Protein AF-A0A7Y4VCE4-F1 (afdb_monomer_lite)

Radius of gyration: 24.6 Å; chains: 1; bounding box: 54×66×70 Å

Secondary structure (DSSP, 8-state):
-HHHHHHHHHHHHHHHHHHHHHHHHTT-PPPP-----------PPP-------------TT-PPPHHHHHHS-HHHHHHHHHHHSS--TT--TTTSHHHHHHHTTSTTTTPPPPHHHHTTTS-----HHHHHHHHTTTBSSPPPSS--TT-------S-EEEEE--SSS--EEEEE-HHHHHHHHHHHHHSPPPHHHHHHHHHHHHHHHHHHHHHHHTS--TT---HHHHHHHHHHHHHHHHHTT--GGGGSHHHHHHHHHHHHHHHHHHHHHTT--TTSHHHHHHHHT-SS-THHHHSPPPHHHHHHHHHHHHHHHHHHHHTT--HHHHHHHHHHHT--HHHHHS-----

Structure (mmCIF, N/CA/C/O backbone):
data_AF-A0A7Y4VCE4-F1
#
_entry.id   AF-A0A7Y4VCE4-F1
#
loop_
_atom_site.group_PDB
_atom_site.id
_atom_site.type_symbol
_atom_site.label_atom_id
_atom_site.label_alt_id
_atom_site.label_comp_id
_atom_site.label_asym_id
_atom_site.label_entity_id
_atom_site.label_seq_id
_atom_site.pdbx_PDB_ins_code
_atom_site.Cartn_x
_atom_site.Cartn_y
_atom_site.Cartn_z
_atom_site.occupancy
_atom_site.B_iso_or_equiv
_atom_site.auth_seq_id
_atom_site.auth_comp_id
_atom_site.auth_asym_id
_atom_site.auth_atom_id
_atom_site.pdbx_PDB_model_num
ATOM 1 N N . MET A 1 1 ? 30.645 -30.746 -5.754 1.00 48.94 1 MET A N 1
ATOM 2 C CA . MET A 1 1 ? 30.189 -30.562 -4.355 1.00 48.94 1 MET A CA 1
ATOM 3 C C . MET A 1 1 ? 30.403 -29.139 -3.827 1.00 48.94 1 MET A C 1
ATOM 5 O O . MET A 1 1 ? 29.422 -28.524 -3.443 1.00 48.94 1 MET A O 1
ATOM 9 N N . ARG A 1 2 ? 31.614 -28.552 -3.887 1.00 37.66 2 ARG A N 1
ATOM 10 C CA . ARG A 1 2 ? 31.864 -27.170 -3.403 1.00 37.66 2 ARG A CA 1
ATOM 11 C C . ARG A 1 2 ? 30.988 -26.076 -4.050 1.00 37.66 2 ARG A C 1
ATOM 13 O O . ARG A 1 2 ? 30.509 -25.217 -3.330 1.00 37.66 2 ARG A O 1
ATOM 20 N N . ARG A 1 3 ? 30.695 -26.150 -5.358 1.00 43.44 3 ARG A N 1
ATOM 21 C CA . ARG A 1 3 ? 29.836 -25.165 -6.062 1.00 43.44 3 ARG A CA 1
ATOM 22 C C . ARG A 1 3 ? 28.355 -25.200 -5.643 1.00 43.44 3 ARG A C 1
ATOM 24 O O . ARG A 1 3 ? 27.710 -24.164 -5.611 1.00 43.44 3 ARG A O 1
ATOM 31 N N . TYR A 1 4 ? 27.836 -26.368 -5.260 1.00 47.06 4 TYR A N 1
ATOM 32 C CA . TYR A 1 4 ? 26.448 -26.512 -4.794 1.00 47.06 4 TYR A CA 1
ATOM 33 C C . TYR A 1 4 ? 26.244 -25.935 -3.388 1.00 47.06 4 TYR A C 1
ATOM 35 O O . TYR A 1 4 ? 25.191 -25.379 -3.094 1.00 47.06 4 TYR A O 1
ATOM 43 N N . ILE A 1 5 ? 27.272 -26.009 -2.538 1.00 55.09 5 ILE A N 1
ATOM 44 C CA . ILE A 1 5 ? 27.239 -25.433 -1.188 1.00 55.09 5 ILE A CA 1
ATOM 45 C C . ILE A 1 5 ? 27.199 -23.899 -1.268 1.00 55.09 5 ILE A C 1
ATOM 47 O O . ILE A 1 5 ? 26.441 -23.275 -0.536 1.00 55.09 5 ILE A O 1
ATOM 51 N N . THR A 1 6 ? 27.929 -23.286 -2.206 1.00 56.84 6 THR A N 1
ATOM 52 C CA . THR A 1 6 ? 27.921 -21.825 -2.399 1.00 56.84 6 THR A CA 1
ATOM 53 C C . THR A 1 6 ? 26.556 -21.301 -2.858 1.00 56.84 6 THR A C 1
ATOM 55 O O . THR A 1 6 ? 26.092 -20.288 -2.342 1.00 56.84 6 THR A O 1
ATOM 58 N N . ILE A 1 7 ? 25.876 -22.015 -3.762 1.00 63.62 7 ILE A N 1
ATOM 59 C CA . ILE A 1 7 ? 24.541 -21.636 -4.259 1.00 63.62 7 ILE A CA 1
ATOM 60 C C . ILE A 1 7 ? 23.489 -21.743 -3.145 1.00 63.62 7 ILE A C 1
ATOM 62 O O . ILE A 1 7 ? 22.685 -20.831 -2.970 1.00 63.62 7 ILE A O 1
ATOM 66 N N . ILE A 1 8 ? 23.520 -22.811 -2.340 1.00 67.81 8 ILE A N 1
ATOM 67 C CA . ILE A 1 8 ? 22.586 -22.976 -1.215 1.00 67.81 8 ILE A CA 1
ATOM 68 C C . ILE A 1 8 ? 22.809 -21.887 -0.158 1.00 67.81 8 ILE A C 1
ATOM 70 O O . ILE A 1 8 ? 21.841 -21.309 0.330 1.00 67.81 8 ILE A O 1
ATOM 74 N N . VAL A 1 9 ? 24.064 -21.549 0.152 1.00 65.69 9 VAL A N 1
ATOM 75 C CA . VAL A 1 9 ? 24.383 -20.468 1.097 1.00 65.69 9 VAL A CA 1
ATOM 76 C C . VAL A 1 9 ? 23.893 -19.115 0.575 1.00 65.69 9 VAL A C 1
ATOM 78 O O . VAL A 1 9 ? 23.279 -18.374 1.336 1.00 65.69 9 VAL A O 1
ATOM 81 N N . LEU A 1 10 ? 24.064 -18.811 -0.716 1.00 58.91 10 LEU A N 1
ATOM 82 C CA . LEU A 1 10 ? 23.555 -17.568 -1.306 1.00 58.91 10 LEU A CA 1
ATOM 83 C C . LEU A 1 10 ? 22.024 -17.498 -1.265 1.00 58.91 10 LEU A C 1
ATOM 85 O O . LEU A 1 10 ? 21.476 -16.495 -0.814 1.00 58.91 10 LEU A O 1
ATOM 89 N N . VAL A 1 11 ? 21.321 -18.565 -1.652 1.00 62.19 11 VAL A N 1
ATOM 90 C CA . VAL A 1 11 ? 19.848 -18.601 -1.631 1.00 62.19 11 VAL A CA 1
ATOM 91 C C . VAL A 1 11 ? 19.310 -18.452 -0.206 1.00 62.19 11 VAL A C 1
ATOM 93 O O . VAL A 1 11 ? 18.378 -17.676 0.017 1.00 62.19 11 VAL A O 1
ATOM 96 N N . VAL A 1 12 ? 19.925 -19.120 0.776 1.00 63.81 12 VAL A N 1
ATOM 97 C CA . VAL A 1 12 ? 19.546 -18.988 2.190 1.00 63.81 12 VAL A CA 1
ATOM 98 C C . VAL A 1 12 ? 19.834 -17.571 2.695 1.00 63.81 12 VAL A C 1
ATOM 100 O O . VAL A 1 12 ? 18.947 -16.955 3.285 1.00 63.81 12 VAL A O 1
ATOM 103 N N . CYS A 1 13 ? 20.996 -16.990 2.383 1.00 57.50 13 CYS A N 1
ATOM 104 C CA . CYS A 1 13 ? 21.311 -15.605 2.737 1.00 57.50 13 CYS A CA 1
ATOM 105 C C . CYS A 1 13 ? 20.320 -14.609 2.119 1.00 57.50 13 CYS A C 1
ATOM 107 O O . CYS A 1 13 ? 19.853 -13.726 2.830 1.00 57.50 13 CYS A O 1
ATOM 109 N N . PHE A 1 14 ? 19.904 -14.776 0.861 1.00 55.19 14 PHE A N 1
ATOM 110 C CA . PHE A 1 14 ? 18.897 -13.904 0.244 1.00 55.19 14 PHE A CA 1
ATOM 111 C C . PHE A 1 14 ? 17.497 -14.083 0.844 1.00 55.19 14 PHE A C 1
ATOM 113 O O . PHE A 1 14 ? 16.762 -13.105 0.967 1.00 55.19 14 PHE A O 1
ATOM 120 N N . THR A 1 15 ? 17.113 -15.294 1.262 1.00 55.53 15 THR A N 1
ATOM 121 C CA . THR A 1 15 ? 15.837 -15.500 1.974 1.00 55.53 15 THR A CA 1
ATOM 122 C C . THR A 1 15 ? 15.847 -14.894 3.375 1.00 55.53 15 THR A C 1
ATOM 124 O O . THR A 1 15 ? 14.870 -14.261 3.767 1.00 55.53 15 THR A O 1
ATOM 127 N N . VAL A 1 16 ? 16.960 -15.009 4.105 1.00 52.91 16 VAL A N 1
ATOM 128 C CA . VAL A 1 16 ? 17.114 -14.426 5.443 1.00 52.91 16 VAL A CA 1
ATOM 129 C C . VAL A 1 16 ? 17.218 -12.903 5.361 1.00 52.91 16 VAL A C 1
ATOM 131 O O . VAL A 1 16 ? 16.557 -12.218 6.133 1.00 52.91 16 VAL A O 1
ATOM 134 N N . ILE A 1 17 ? 17.953 -12.351 4.392 1.00 57.94 17 ILE A N 1
ATOM 135 C CA . ILE A 1 17 ? 18.033 -10.901 4.162 1.00 57.94 17 ILE A CA 1
ATOM 136 C C . ILE A 1 17 ? 16.677 -10.360 3.702 1.00 57.94 17 ILE A C 1
ATOM 138 O O . ILE A 1 17 ? 16.229 -9.360 4.245 1.00 57.94 17 ILE A O 1
ATOM 142 N N . GLY A 1 18 ? 15.966 -11.037 2.795 1.00 41.19 18 GLY A N 1
ATOM 143 C CA . GLY A 1 18 ? 14.611 -10.643 2.395 1.00 41.19 18 GLY A CA 1
ATOM 144 C C . GLY A 1 18 ? 13.626 -10.642 3.569 1.00 41.19 18 GLY A C 1
ATOM 145 O O . GLY A 1 18 ? 12.857 -9.699 3.731 1.00 41.19 18 GLY A O 1
ATOM 146 N N . PHE A 1 19 ? 13.704 -11.645 4.448 1.00 42.31 19 PHE A N 1
ATOM 147 C CA . PHE A 1 19 ? 12.875 -11.728 5.653 1.00 42.31 19 PHE A CA 1
ATOM 148 C C . PHE A 1 19 ? 13.251 -10.672 6.712 1.00 42.31 19 PHE A C 1
ATOM 150 O O . PHE A 1 19 ? 12.374 -10.107 7.367 1.00 42.31 19 PHE A O 1
ATOM 157 N N . LEU A 1 20 ? 14.541 -10.354 6.860 1.00 37.88 20 LEU A N 1
ATOM 158 C CA . LEU A 1 20 ? 15.034 -9.310 7.766 1.00 37.88 20 LEU A CA 1
ATOM 159 C C . LEU A 1 20 ? 14.782 -7.892 7.234 1.00 37.88 20 LEU A C 1
ATOM 161 O O . LEU A 1 20 ? 14.517 -6.999 8.031 1.00 37.88 20 LEU A O 1
ATOM 165 N N . VAL A 1 21 ? 14.804 -7.677 5.918 1.00 45.84 21 VAL A N 1
ATOM 166 C CA . VAL A 1 21 ? 14.436 -6.403 5.277 1.00 45.84 21 VAL A CA 1
ATOM 167 C C . VAL A 1 21 ? 12.925 -6.190 5.357 1.00 45.84 21 VAL A C 1
ATOM 169 O O . VAL A 1 21 ? 12.499 -5.093 5.701 1.00 45.84 21 VAL A O 1
ATOM 172 N N . PHE A 1 22 ? 12.115 -7.239 5.175 1.00 41.78 22 PHE A N 1
ATOM 173 C CA . PHE A 1 22 ? 10.663 -7.175 5.370 1.00 41.78 22 PHE A CA 1
ATOM 174 C C . PHE A 1 22 ? 10.291 -6.841 6.827 1.00 41.78 22 PHE A C 1
ATOM 176 O O . PHE A 1 22 ? 9.469 -5.963 7.066 1.00 41.78 22 PHE A O 1
ATOM 183 N N . ARG A 1 23 ? 10.976 -7.439 7.816 1.00 40.31 23 ARG A N 1
ATOM 184 C CA . ARG A 1 23 ? 10.827 -7.061 9.239 1.00 40.31 23 ARG A CA 1
ATOM 185 C C . ARG A 1 23 ? 11.494 -5.736 9.624 1.00 40.31 23 ARG A C 1
ATOM 187 O O . ARG A 1 23 ? 11.131 -5.139 10.634 1.00 40.31 23 ARG A O 1
ATOM 194 N N . GLY A 1 24 ? 12.488 -5.287 8.863 1.00 29.47 24 GLY A N 1
ATOM 195 C CA . GLY A 1 24 ? 13.212 -4.035 9.084 1.00 29.47 24 GLY A CA 1
ATOM 196 C C . GLY A 1 24 ? 12.491 -2.811 8.516 1.00 29.47 24 GLY A C 1
ATOM 197 O O . GLY A 1 24 ? 12.603 -1.728 9.086 1.00 29.47 24 GLY A O 1
ATOM 198 N N . LEU A 1 25 ? 11.712 -2.981 7.445 1.00 39.16 25 LEU A N 1
ATOM 199 C CA . LEU A 1 25 ? 10.863 -1.937 6.863 1.00 39.16 25 LEU A CA 1
ATOM 200 C C . LEU A 1 25 ? 9.650 -1.607 7.745 1.00 39.16 25 LEU A C 1
ATOM 202 O O . LEU A 1 25 ? 9.227 -0.459 7.764 1.00 39.16 25 LEU A O 1
ATOM 206 N N . GLU A 1 26 ? 9.181 -2.539 8.582 1.00 39.75 26 GLU A N 1
ATOM 207 C CA . GLU A 1 26 ? 8.241 -2.229 9.676 1.00 39.75 26 GLU A CA 1
ATOM 208 C C . GLU A 1 26 ? 8.882 -1.419 10.825 1.00 39.75 26 GLU A C 1
ATOM 210 O O . GLU A 1 26 ? 8.173 -0.917 11.694 1.00 39.75 26 GLU A O 1
ATOM 215 N N . ARG A 1 27 ? 10.217 -1.273 10.857 1.00 33.47 27 ARG A N 1
ATOM 216 C CA . ARG A 1 27 ? 10.964 -0.607 11.944 1.00 33.47 27 ARG A CA 1
ATOM 217 C C . ARG A 1 27 ? 11.634 0.712 11.562 1.00 33.47 27 ARG A C 1
ATOM 219 O O . ARG A 1 27 ? 12.311 1.296 12.405 1.00 33.47 27 ARG A O 1
ATOM 226 N N . ARG A 1 28 ? 11.465 1.212 10.338 1.00 26.88 28 ARG A N 1
ATOM 227 C CA . ARG A 1 28 ? 12.012 2.519 9.942 1.00 26.88 28 ARG A CA 1
ATOM 228 C C . ARG A 1 28 ? 10.908 3.564 9.871 1.00 26.88 28 ARG A C 1
ATOM 230 O O . ARG A 1 28 ? 10.404 3.877 8.802 1.00 26.88 28 ARG A O 1
ATOM 237 N N . HIS A 1 29 ? 10.584 4.132 11.029 1.00 32.59 29 HIS A N 1
ATOM 238 C CA . HIS A 1 29 ? 10.094 5.508 11.058 1.00 32.59 29 HIS A CA 1
ATOM 239 C C . HIS A 1 29 ? 11.252 6.441 10.670 1.00 32.59 29 HIS A C 1
ATOM 241 O O . HIS A 1 29 ? 12.385 6.197 11.103 1.00 32.59 29 HIS A O 1
ATOM 247 N N . PRO A 1 30 ? 11.019 7.487 9.862 1.00 30.05 30 PRO A N 1
ATOM 248 C CA . PRO A 1 30 ? 12.002 8.547 9.686 1.00 30.05 30 PRO A CA 1
ATOM 249 C C . PRO A 1 30 ? 12.267 9.232 11.036 1.00 30.05 30 PRO A C 1
ATOM 251 O O . PRO A 1 30 ? 11.356 9.427 11.840 1.00 30.05 30 PRO A O 1
ATOM 254 N N . ALA A 1 31 ? 13.532 9.572 11.290 1.00 28.97 31 ALA A N 1
ATOM 255 C CA . ALA A 1 31 ? 13.944 10.339 12.462 1.00 28.97 31 ALA A CA 1
ATOM 256 C C . ALA A 1 31 ? 13.181 11.682 12.550 1.00 28.97 31 ALA A C 1
ATOM 258 O O . ALA A 1 31 ? 12.819 12.243 11.510 1.00 28.97 31 ALA A O 1
ATOM 259 N N . PRO A 1 32 ? 12.948 12.218 13.763 1.00 26.56 32 PRO A N 1
ATOM 260 C CA . PRO A 1 32 ? 12.209 13.459 13.946 1.00 26.56 32 PRO A CA 1
ATOM 261 C C . PRO A 1 32 ? 12.987 14.635 13.348 1.00 26.56 32 PRO A C 1
ATOM 263 O O . PRO A 1 32 ? 14.121 14.919 13.733 1.00 26.56 32 PRO A O 1
ATOM 266 N N . ILE A 1 33 ? 12.360 15.333 12.403 1.00 28.97 33 ILE A N 1
ATOM 267 C CA . ILE A 1 33 ? 12.824 16.633 11.920 1.00 28.97 33 ILE A CA 1
ATOM 268 C C . ILE A 1 33 ? 12.382 17.674 12.955 1.00 28.97 33 ILE A C 1
ATOM 270 O O . ILE A 1 33 ? 11.189 17.906 13.143 1.00 28.97 33 ILE A O 1
ATOM 274 N N . SER A 1 34 ? 13.348 18.285 13.640 1.00 26.47 34 SER A N 1
ATOM 275 C CA . SER A 1 34 ? 13.126 19.471 14.475 1.00 26.47 34 SER A CA 1
ATOM 276 C C . SER A 1 34 ? 12.591 20.644 13.634 1.00 26.47 34 SER A C 1
ATOM 278 O O . SER A 1 34 ? 12.950 20.767 12.460 1.00 26.47 34 SER A O 1
ATOM 280 N N . PRO A 1 35 ? 11.750 21.525 14.207 1.00 26.17 35 PRO A N 1
ATOM 281 C CA . PRO A 1 35 ? 10.960 22.483 13.446 1.00 26.17 35 PRO A CA 1
ATOM 282 C C . PRO A 1 35 ? 11.836 23.623 12.920 1.00 26.17 35 PRO A C 1
ATOM 284 O O . PRO A 1 35 ? 12.427 24.376 13.693 1.00 26.17 35 PRO A O 1
ATOM 287 N N . ILE A 1 36 ? 11.881 23.782 11.598 1.00 26.38 36 ILE A N 1
ATOM 288 C CA . ILE A 1 36 ? 12.324 25.023 10.963 1.00 26.38 36 ILE A CA 1
ATOM 289 C C . ILE A 1 36 ? 11.068 25.756 10.503 1.00 26.38 36 ILE A C 1
ATOM 291 O O . ILE A 1 36 ? 10.325 25.275 9.649 1.00 26.38 36 ILE A O 1
ATOM 295 N N . ASN A 1 37 ? 10.848 26.924 11.105 1.00 27.70 37 ASN A N 1
ATOM 296 C CA . ASN A 1 37 ? 9.909 27.937 10.646 1.00 27.70 37 ASN A CA 1
ATOM 297 C C . ASN A 1 37 ? 10.071 28.167 9.137 1.00 27.70 37 ASN A C 1
ATOM 299 O O . ASN A 1 37 ? 11.117 28.638 8.695 1.00 27.70 37 ASN A O 1
ATOM 303 N N . SER A 1 38 ? 9.025 27.909 8.358 1.00 25.55 38 SER A N 1
ATOM 304 C CA . SER A 1 38 ? 8.859 28.556 7.060 1.00 25.55 38 SER A CA 1
ATOM 305 C C . SER A 1 38 ? 7.378 28.742 6.763 1.00 25.55 38 SER A C 1
ATOM 307 O O . SER A 1 38 ? 6.554 27.841 6.908 1.00 25.55 38 SER A O 1
ATOM 309 N N . SER A 1 39 ? 7.062 29.990 6.457 1.00 26.34 39 SER A N 1
ATOM 310 C CA . SER A 1 39 ? 5.750 30.505 6.128 1.00 26.34 39 SER A CA 1
ATOM 311 C C . SER A 1 39 ? 5.219 29.911 4.824 1.00 26.34 39 SER A C 1
ATOM 313 O O . SER A 1 39 ? 5.977 29.668 3.893 1.00 26.34 39 SER A O 1
ATOM 315 N N . GLY A 1 40 ? 3.897 29.739 4.809 1.00 26.78 40 GLY A N 1
ATOM 316 C CA . GLY A 1 40 ? 2.976 29.506 3.694 1.00 26.78 40 GLY A CA 1
ATOM 317 C C . GLY A 1 40 ? 3.521 29.270 2.283 1.00 26.78 40 GLY A C 1
ATOM 318 O O . GLY A 1 40 ? 4.148 30.140 1.689 1.00 26.78 40 GLY A O 1
ATOM 319 N N . SER A 1 41 ? 3.078 28.166 1.678 1.00 26.56 41 SER A N 1
ATOM 320 C CA . SER A 1 41 ? 2.604 28.131 0.288 1.00 26.56 41 SER A CA 1
ATOM 321 C C . SER A 1 41 ? 1.707 26.908 0.091 1.00 26.56 41 SER A C 1
ATOM 323 O O . SER A 1 41 ? 2.160 25.769 0.114 1.00 26.56 41 SER A O 1
ATOM 325 N N . ASN A 1 42 ? 0.409 27.172 -0.057 1.00 26.61 42 ASN A N 1
ATOM 326 C CA . ASN A 1 42 ? -0.591 26.220 -0.529 1.00 26.61 42 ASN A CA 1
ATOM 327 C C . ASN A 1 42 ? -0.420 26.028 -2.043 1.00 26.61 42 ASN A C 1
ATOM 329 O O . ASN A 1 42 ? -0.359 27.023 -2.764 1.00 26.61 42 ASN A O 1
ATOM 333 N N . ILE A 1 43 ? -0.449 24.786 -2.532 1.00 29.50 43 ILE A N 1
ATOM 334 C CA . ILE A 1 43 ? -0.806 24.500 -3.929 1.00 29.50 43 ILE A CA 1
ATOM 335 C C . ILE A 1 43 ? -2.211 23.899 -3.933 1.00 29.50 43 ILE A C 1
ATOM 337 O O . ILE A 1 43 ? -2.445 22.790 -3.458 1.00 29.50 43 ILE A O 1
ATOM 341 N N . VAL A 1 44 ? -3.141 24.688 -4.464 1.00 28.53 44 VAL A N 1
ATOM 342 C CA . VAL A 1 44 ? -4.497 24.310 -4.862 1.00 28.53 44 VAL A CA 1
ATOM 343 C C . VAL A 1 44 ? -4.452 23.978 -6.355 1.00 28.53 44 VAL A C 1
ATOM 345 O O . VAL A 1 44 ? -3.994 24.799 -7.146 1.00 28.53 44 VAL A O 1
ATOM 348 N N . LEU A 1 45 ? -4.982 22.818 -6.750 1.00 30.91 45 LEU A N 1
ATOM 349 C CA . LEU A 1 45 ? -5.520 22.597 -8.095 1.00 30.91 45 LEU A CA 1
ATOM 350 C C . LEU A 1 45 ? -7.022 22.902 -8.024 1.00 30.91 45 LEU A C 1
ATOM 352 O O . LEU A 1 45 ? -7.739 22.361 -7.184 1.00 30.91 45 LEU A O 1
ATOM 356 N N . GLY A 1 46 ? -7.452 23.871 -8.831 1.00 24.75 46 GLY A N 1
ATOM 357 C CA . GLY A 1 46 ? -8.709 24.591 -8.673 1.00 24.75 46 GLY A CA 1
ATOM 358 C C . GLY A 1 46 ? -9.975 23.792 -8.975 1.00 24.75 46 GLY A C 1
ATOM 359 O O . GLY A 1 46 ? -10.158 23.268 -10.069 1.00 24.75 46 GLY A O 1
ATOM 360 N N . VAL A 1 47 ? -10.910 23.861 -8.029 1.00 30.09 47 VAL A N 1
ATOM 361 C CA . VAL A 1 47 ? -12.342 24.016 -8.304 1.00 30.09 47 VAL A CA 1
ATOM 362 C C . VAL A 1 47 ? -12.753 25.303 -7.592 1.00 30.09 47 VAL A C 1
ATOM 364 O O . VAL A 1 47 ? -12.639 25.409 -6.372 1.00 30.09 47 VAL A O 1
ATOM 367 N N . ALA A 1 48 ? -13.142 26.322 -8.356 1.00 26.23 48 ALA A N 1
ATOM 368 C CA . ALA A 1 48 ? -13.520 27.623 -7.822 1.00 26.23 48 ALA A CA 1
ATOM 369 C C . ALA A 1 48 ? -14.903 27.544 -7.155 1.00 26.23 48 ALA A C 1
ATOM 371 O O . ALA A 1 48 ? -15.926 27.549 -7.834 1.00 26.23 48 ALA A O 1
ATOM 372 N N . PHE A 1 49 ? -14.924 27.500 -5.823 1.00 28.30 49 PHE A N 1
ATOM 373 C CA . PHE A 1 49 ? -16.073 27.906 -5.019 1.00 28.30 49 PHE A CA 1
ATOM 374 C C . PHE A 1 49 ? -15.682 29.160 -4.241 1.00 28.30 49 PHE A C 1
ATOM 376 O O . PHE A 1 49 ? -14.786 29.145 -3.399 1.00 28.30 49 PHE A O 1
ATOM 383 N N . THR A 1 50 ? -16.333 30.270 -4.564 1.00 32.22 50 THR A N 1
ATOM 384 C CA . THR A 1 50 ? -16.194 31.544 -3.864 1.00 32.22 50 THR A CA 1
ATOM 385 C C . THR A 1 50 ? -16.784 31.402 -2.459 1.00 32.22 50 THR A C 1
ATOM 387 O O . THR A 1 50 ? -17.993 31.227 -2.324 1.00 32.22 50 THR A O 1
ATOM 390 N N . LEU A 1 51 ? -15.960 31.493 -1.411 1.00 28.86 51 LEU A N 1
ATOM 391 C CA . LEU A 1 51 ? -16.416 31.615 -0.021 1.00 28.86 51 LEU A CA 1
ATOM 392 C C . LEU A 1 51 ? -15.893 32.927 0.570 1.00 28.86 51 LEU A C 1
ATOM 394 O O . LEU A 1 51 ? -14.689 33.141 0.701 1.00 28.86 51 LEU A O 1
ATOM 398 N N . MET A 1 52 ? -16.835 33.813 0.891 1.00 30.33 52 MET A N 1
ATOM 399 C CA . MET A 1 52 ? -16.621 34.964 1.764 1.00 30.33 52 MET A CA 1
ATOM 400 C C . MET A 1 52 ? -16.377 34.510 3.215 1.00 30.33 52 MET A C 1
ATOM 402 O O . MET A 1 52 ? -16.817 33.421 3.590 1.00 30.33 52 MET A O 1
ATOM 406 N N . PRO A 1 53 ? -15.718 35.332 4.051 1.00 37.78 53 PRO A N 1
ATOM 407 C CA . PRO A 1 53 ? -15.472 35.001 5.447 1.00 37.78 53 PRO A CA 1
ATOM 408 C C . PRO A 1 53 ? -16.699 35.320 6.309 1.00 37.78 53 PRO A C 1
ATOM 410 O O . PRO A 1 53 ? -17.216 36.437 6.277 1.00 37.78 53 PRO A O 1
ATOM 413 N N . GLN A 1 54 ? -17.131 34.363 7.128 1.00 31.08 54 GLN A N 1
ATOM 414 C CA . GLN A 1 54 ? -18.010 34.622 8.269 1.00 31.08 54 GLN A CA 1
ATOM 415 C C . GLN A 1 54 ? -17.765 33.596 9.396 1.00 31.08 54 GLN A C 1
ATOM 417 O O . GLN A 1 54 ? -17.032 32.633 9.177 1.00 31.08 54 GLN A O 1
ATOM 422 N N . PRO A 1 55 ? -18.204 33.884 10.634 1.00 35.81 55 PRO A N 1
ATOM 423 C CA . PRO A 1 55 ? -17.357 33.949 11.815 1.00 35.81 55 PRO A CA 1
ATOM 424 C C . PRO A 1 55 ? -17.366 32.645 12.620 1.00 35.81 55 PRO A C 1
ATOM 426 O O . PRO A 1 55 ? -18.117 31.716 12.349 1.00 35.81 55 PRO A O 1
ATOM 429 N N . SER A 1 56 ? -16.508 32.614 13.636 1.00 48.84 56 SER A N 1
ATOM 430 C CA . SER A 1 56 ? -16.450 31.617 14.703 1.00 48.84 56 SER A CA 1
ATOM 431 C C . SER A 1 56 ? -17.830 31.271 15.274 1.00 48.84 56 SER A C 1
ATOM 433 O O . SER A 1 56 ? -18.352 32.022 16.097 1.00 48.84 56 SER A O 1
ATOM 435 N N . ASP A 1 57 ? -18.358 30.109 14.896 1.00 30.67 57 ASP A N 1
ATOM 436 C CA . ASP A 1 57 ? -19.498 29.478 15.556 1.00 30.67 57 ASP A CA 1
ATOM 437 C C . ASP A 1 57 ? -19.042 28.179 16.226 1.00 30.67 57 ASP A C 1
ATOM 439 O O . ASP A 1 57 ? -18.742 27.166 15.589 1.00 30.67 57 ASP A O 1
ATOM 443 N N . HIS A 1 58 ? -18.983 28.224 17.557 1.00 40.72 58 HIS A N 1
ATOM 444 C CA . HIS A 1 58 ? -18.871 27.048 18.406 1.00 40.72 58 HIS A CA 1
ATOM 445 C C . HIS A 1 58 ? -20.111 26.166 18.209 1.00 40.72 58 HIS A C 1
ATOM 447 O O . HIS A 1 58 ? -21.153 26.387 18.824 1.00 40.72 58 HIS A O 1
ATOM 453 N N . SER A 1 59 ? -19.992 25.145 17.360 1.00 32.38 59 SER A N 1
ATOM 454 C CA . SER A 1 59 ? -20.978 24.067 17.290 1.00 32.38 59 SER A CA 1
ATOM 455 C C . SER A 1 59 ? -20.845 23.156 18.522 1.00 32.38 59 SER A C 1
ATOM 457 O O . SER A 1 59 ? -19.740 22.676 18.807 1.00 32.38 59 SER A O 1
ATOM 459 N N . PRO A 1 60 ? -21.939 22.870 19.251 1.00 38.09 60 PRO A N 1
ATOM 460 C CA . PRO A 1 60 ? -21.942 21.887 20.328 1.00 38.09 60 PRO A CA 1
ATOM 461 C C . PRO A 1 60 ? -21.794 20.495 19.700 1.00 38.09 60 PRO A C 1
ATOM 463 O O . PRO A 1 60 ? -22.745 19.934 19.166 1.00 38.09 60 PRO A O 1
ATOM 466 N N . GLY A 1 61 ? -20.567 19.974 19.691 1.00 47.88 61 GLY A N 1
ATOM 467 C CA . GLY A 1 61 ? -20.215 18.709 19.033 1.00 47.88 61 GLY A CA 1
ATOM 468 C C . GLY A 1 61 ? -18.788 18.645 18.481 1.00 47.88 61 GLY A C 1
ATOM 469 O O . GLY A 1 61 ? -18.355 17.583 18.044 1.00 47.88 61 GLY A O 1
ATOM 470 N N . SER A 1 62 ? -18.035 19.749 18.512 1.00 63.50 62 SER A N 1
ATOM 471 C CA . SER A 1 62 ? -16.615 19.749 18.143 1.00 63.50 62 SER A CA 1
ATOM 472 C C . SER A 1 62 ? -15.794 18.951 19.156 1.00 63.50 62 SER A C 1
ATOM 474 O O . SER A 1 62 ? -15.663 19.351 20.312 1.00 63.50 62 SER A O 1
ATOM 476 N N . PHE A 1 63 ? -15.222 17.830 18.721 1.00 78.00 63 PHE A N 1
ATOM 477 C CA . PHE A 1 63 ? -14.261 17.080 19.520 1.00 78.00 63 PHE A CA 1
ATOM 478 C C . PHE A 1 63 ? -13.040 17.964 19.854 1.00 78.00 63 PHE A C 1
ATOM 480 O O . PHE A 1 63 ? -12.586 18.695 18.969 1.00 78.00 63 PHE A O 1
ATOM 487 N N . PRO A 1 64 ? -12.491 17.922 21.086 1.00 85.75 64 PRO A N 1
ATOM 488 C CA . PRO A 1 64 ? -11.354 18.760 21.454 1.00 85.75 64 PRO A CA 1
ATOM 489 C C . PRO A 1 64 ? -10.152 18.530 20.534 1.00 85.75 64 PRO A C 1
ATOM 491 O O . PRO A 1 64 ? -9.790 17.388 20.216 1.00 85.75 64 PRO A O 1
ATOM 494 N N . SER A 1 65 ? -9.513 19.624 20.134 1.00 88.94 65 SER A N 1
ATOM 495 C CA . SER A 1 65 ? -8.296 19.629 19.331 1.00 88.94 65 SER A CA 1
ATOM 496 C C . SER A 1 65 ? -7.145 18.926 20.051 1.00 88.94 65 SER A C 1
ATOM 498 O O . SER A 1 65 ? -7.122 18.793 21.276 1.00 88.94 65 SER A O 1
ATOM 500 N N . LYS A 1 66 ? -6.124 18.513 19.296 1.00 87.94 66 LYS A N 1
ATOM 501 C CA . LYS A 1 66 ? -4.893 17.935 19.856 1.00 87.94 66 LYS A CA 1
ATOM 502 C C . LYS A 1 66 ? -4.266 18.795 20.966 1.00 87.94 66 LYS A C 1
ATOM 504 O O . LYS A 1 66 ? -3.790 18.248 21.958 1.00 87.94 66 LYS A O 1
ATOM 509 N N . VAL A 1 67 ? -4.300 20.123 20.825 1.00 88.12 67 VAL A N 1
ATOM 510 C CA . VAL A 1 67 ? -3.768 21.061 21.829 1.00 88.12 67 VAL A CA 1
ATOM 511 C C . VAL A 1 67 ? -4.618 21.047 23.098 1.00 88.12 67 VAL A C 1
ATOM 513 O O . VAL A 1 67 ? -4.071 20.951 24.193 1.00 88.12 67 VAL A O 1
ATOM 516 N N . GLU A 1 68 ? -5.944 21.073 22.964 1.00 89.75 68 GLU A N 1
ATOM 517 C CA . GLU A 1 68 ? -6.857 21.016 24.111 1.00 89.75 68 GLU A CA 1
ATOM 518 C C . GLU A 1 68 ? -6.722 19.683 24.856 1.00 89.75 68 GLU A C 1
ATOM 520 O O . GLU A 1 68 ? -6.565 19.673 26.076 1.00 89.75 68 GLU A O 1
ATOM 525 N N . ARG A 1 69 ? -6.660 18.553 24.137 1.00 91.62 69 ARG A N 1
ATOM 526 C CA . ARG A 1 69 ? -6.458 17.223 24.744 1.00 91.62 69 ARG A CA 1
ATOM 527 C C . ARG A 1 69 ? -5.138 17.108 25.499 1.00 91.62 69 ARG A C 1
ATOM 529 O O . ARG A 1 69 ? -5.074 16.405 26.505 1.00 91.62 69 ARG A O 1
ATOM 536 N N . ALA A 1 70 ? -4.093 17.801 25.049 1.00 88.25 70 ALA A N 1
ATOM 537 C CA . ALA A 1 70 ? -2.810 17.823 25.746 1.00 88.25 70 ALA A CA 1
ATOM 538 C C . ALA A 1 70 ? -2.898 18.507 27.123 1.00 88.25 70 ALA A C 1
ATOM 540 O O . ALA A 1 70 ? -2.134 18.149 28.019 1.00 88.25 70 ALA A O 1
ATOM 541 N N . GLN A 1 71 ? -3.840 19.440 27.303 1.00 92.44 71 GLN A N 1
ATOM 542 C CA . GLN A 1 71 ? -4.049 20.191 28.546 1.00 92.44 71 GLN A CA 1
ATOM 543 C C . GLN A 1 71 ? -5.055 19.534 29.508 1.00 92.44 71 GLN A C 1
ATOM 545 O O . GLN A 1 71 ? -5.098 19.897 30.681 1.00 92.44 71 GLN A O 1
ATOM 550 N N . MET A 1 72 ? -5.854 18.567 29.047 1.00 94.06 72 MET A N 1
ATOM 551 C CA . MET A 1 72 ? -6.814 17.842 29.893 1.00 94.06 72 MET A CA 1
ATOM 552 C C . MET A 1 72 ? -6.099 17.020 30.974 1.00 94.06 72 MET A C 1
ATOM 554 O O . MET A 1 72 ? -4.964 16.592 30.765 1.00 94.06 72 MET A O 1
ATOM 558 N N . SER A 1 73 ? -6.760 16.743 32.107 1.00 96.19 73 SER A N 1
ATOM 559 C CA . SER A 1 73 ? -6.284 15.737 33.075 1.00 96.19 73 SER A CA 1
ATOM 560 C C . SER A 1 73 ? -6.452 14.316 32.519 1.00 96.19 73 SER A C 1
ATOM 562 O O . SER A 1 73 ? -7.165 14.120 31.531 1.00 96.19 73 SER A O 1
ATOM 564 N N . ASP A 1 74 ? -5.776 13.323 33.107 1.00 95.56 74 ASP A N 1
ATOM 565 C CA . ASP A 1 74 ? -5.892 11.926 32.656 1.00 95.56 74 ASP A CA 1
ATOM 566 C C . ASP A 1 74 ? -7.327 11.412 32.822 1.00 95.56 74 ASP A C 1
ATOM 568 O O . ASP A 1 74 ? -7.844 10.742 31.933 1.00 95.56 74 ASP A O 1
ATOM 572 N N . GLU A 1 75 ? -8.002 11.797 33.904 1.00 96.62 75 GLU A N 1
ATOM 573 C CA . GLU A 1 75 ? -9.390 11.429 34.190 1.00 96.62 75 GLU A CA 1
ATOM 574 C C . GLU A 1 75 ? -10.352 12.049 33.174 1.00 96.62 75 GLU A C 1
ATOM 576 O O . GLU A 1 75 ? -11.227 11.363 32.647 1.00 96.62 75 GLU A O 1
ATOM 581 N N . ALA A 1 76 ? -10.169 13.336 32.856 1.00 95.75 76 ALA A N 1
ATOM 582 C CA . ALA A 1 76 ? -10.995 14.029 31.874 1.00 95.75 76 ALA A CA 1
ATOM 583 C C . ALA A 1 76 ? -10.794 13.449 30.467 1.00 95.75 76 ALA A C 1
ATOM 585 O O . ALA A 1 76 ? -11.759 13.253 29.729 1.00 95.75 76 ALA A O 1
ATOM 586 N N . LEU A 1 77 ? -9.545 13.153 30.097 1.00 95.00 77 LEU A N 1
ATOM 587 C CA . LEU A 1 77 ? -9.222 12.561 28.803 1.00 95.00 77 LEU A CA 1
ATOM 588 C C . LEU A 1 77 ? -9.728 11.114 28.703 1.00 95.00 77 LEU A C 1
ATOM 590 O O . LEU A 1 77 ? -10.246 10.730 27.659 1.00 95.00 77 LEU A O 1
ATOM 594 N N . LEU A 1 78 ? -9.642 10.324 29.775 1.00 96.81 78 LEU A N 1
ATOM 595 C CA . LEU A 1 78 ? -10.202 8.973 29.815 1.00 96.81 78 LEU A CA 1
ATOM 596 C C . LEU A 1 78 ? -11.730 8.991 29.674 1.00 96.81 78 LEU A C 1
ATOM 598 O O . LEU A 1 78 ? -12.268 8.245 28.861 1.00 96.81 78 LEU A O 1
ATOM 602 N N . ALA A 1 79 ? -12.424 9.876 30.398 1.00 96.19 79 ALA A N 1
ATOM 603 C CA . ALA A 1 79 ? -13.874 10.037 30.278 1.00 96.19 79 ALA A CA 1
ATOM 604 C C . ALA A 1 79 ? -14.292 10.471 28.861 1.00 96.19 79 ALA A C 1
ATOM 606 O O . ALA A 1 79 ? -15.258 9.943 28.309 1.00 96.19 79 ALA A O 1
ATOM 607 N N . LEU A 1 80 ? -13.528 11.378 28.239 1.00 94.88 80 LEU A N 1
ATOM 608 C CA . LEU A 1 80 ? -13.729 11.778 26.846 1.00 94.88 80 LEU A CA 1
ATOM 609 C C . LEU A 1 80 ? -13.564 10.592 25.882 1.00 94.88 80 LEU A C 1
ATOM 611 O O . LEU A 1 80 ? -14.352 10.438 24.952 1.00 94.88 80 LEU A O 1
ATOM 615 N N . LEU A 1 81 ? -12.550 9.749 26.093 1.00 96.12 81 LEU A N 1
ATOM 616 C CA . LEU A 1 81 ? -12.310 8.567 25.263 1.00 96.12 81 LEU A CA 1
ATOM 617 C C . LEU A 1 81 ? -13.392 7.499 25.447 1.00 96.12 81 LEU A C 1
ATOM 619 O O . LEU A 1 81 ? -13.784 6.872 24.466 1.00 96.12 81 LEU A O 1
ATOM 623 N N . GLU A 1 82 ? -13.909 7.304 26.662 1.00 97.00 82 GLU A N 1
ATOM 624 C CA . GLU A 1 82 ? -15.077 6.444 26.906 1.00 97.00 82 GLU A CA 1
ATOM 625 C C . GLU A 1 82 ? -16.308 6.940 26.148 1.00 97.00 82 GLU A C 1
ATOM 627 O O . GLU A 1 82 ? -16.986 6.149 25.497 1.00 97.00 82 GLU A O 1
ATOM 632 N N . GLN A 1 83 ? -16.562 8.251 26.173 1.00 95.19 83 GLN A N 1
ATOM 633 C CA . GLN A 1 83 ? -17.671 8.849 25.432 1.00 95.19 83 GLN A CA 1
ATOM 634 C C . GLN A 1 83 ? -17.496 8.707 23.912 1.00 95.19 83 GLN A C 1
ATOM 636 O O . GLN A 1 83 ? -18.478 8.484 23.206 1.00 95.19 83 GLN A O 1
ATOM 641 N N . LEU A 1 84 ? -16.267 8.845 23.405 1.00 93.94 84 LEU A N 1
ATOM 642 C CA . LEU A 1 84 ? -15.983 8.763 21.972 1.00 93.94 84 LEU A CA 1
ATOM 643 C C . LEU A 1 84 ? -16.067 7.325 21.434 1.00 93.94 84 LEU A C 1
ATOM 645 O O . LEU A 1 84 ? -16.457 7.118 20.289 1.00 93.94 84 LEU A O 1
ATOM 649 N N . GLY A 1 85 ? -15.683 6.326 22.231 1.00 95.00 85 GLY A N 1
ATOM 650 C CA . GLY A 1 85 ? -15.712 4.921 21.811 1.00 95.00 85 GLY A CA 1
ATOM 651 C C . GLY A 1 85 ? -14.569 4.496 20.877 1.00 95.00 85 GLY A C 1
ATOM 652 O O . GLY A 1 85 ? -14.532 3.341 20.454 1.00 95.00 85 GLY A O 1
ATOM 653 N N . HIS A 1 86 ? -13.649 5.404 20.537 1.00 94.25 86 HIS A N 1
ATOM 654 C CA . HIS A 1 86 ? -12.476 5.136 19.703 1.00 94.25 86 HIS A CA 1
ATOM 655 C C . HIS A 1 86 ? -11.362 6.167 19.929 1.00 94.25 86 HIS A C 1
ATOM 657 O O . HIS A 1 86 ? -11.568 7.224 20.524 1.00 94.25 86 HIS A O 1
ATOM 663 N N . VAL A 1 87 ? -10.162 5.895 19.408 1.00 94.00 87 VAL A N 1
ATOM 664 C CA . VAL A 1 87 ? -9.078 6.890 19.353 1.00 94.00 87 VAL A CA 1
ATOM 665 C C . VAL A 1 87 ? -9.369 7.949 18.267 1.00 94.00 87 VAL A C 1
ATOM 667 O O . VAL A 1 87 ? -9.654 7.568 17.126 1.00 94.00 87 VAL A O 1
ATOM 670 N N . PRO A 1 88 ? -9.241 9.260 18.556 1.00 92.44 88 PRO A N 1
ATOM 671 C CA . PRO A 1 88 ? -9.510 10.357 17.613 1.00 92.44 88 PRO A CA 1
ATOM 672 C C . PRO A 1 88 ? -8.641 10.321 16.355 1.00 92.44 88 PRO A C 1
ATOM 674 O O . PRO A 1 88 ? -7.456 10.000 16.447 1.00 92.44 88 PRO A O 1
ATOM 677 N N . GLU A 1 89 ? -9.186 10.700 15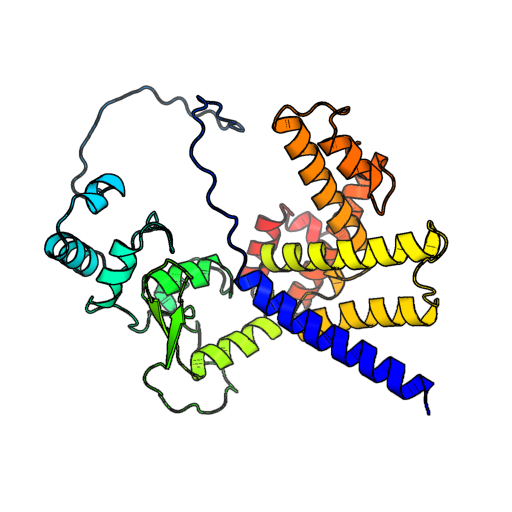.195 1.00 89.62 89 GLU A N 1
ATOM 678 C CA . GLU A 1 89 ? -8.498 10.572 13.898 1.00 89.62 89 GLU A CA 1
ATOM 679 C C . GLU A 1 89 ? -7.147 11.297 13.820 1.00 89.62 89 GLU A C 1
ATOM 681 O O . GLU A 1 89 ? -6.173 10.759 13.291 1.00 89.62 89 GLU A O 1
ATOM 686 N N . ASP A 1 90 ? -7.058 12.472 14.429 1.00 89.25 90 ASP A N 1
ATOM 687 C CA . ASP A 1 90 ? -5.861 13.310 14.482 1.00 89.25 90 ASP A CA 1
ATOM 688 C C . ASP A 1 90 ? -4.818 12.852 15.524 1.00 89.25 90 ASP A C 1
ATOM 690 O O . ASP A 1 90 ? -3.710 13.389 15.558 1.00 89.25 90 ASP A O 1
ATOM 694 N N . ALA A 1 91 ? -5.140 11.864 16.372 1.00 88.62 91 ALA A N 1
ATOM 695 C CA . ALA A 1 91 ? -4.198 11.292 17.333 1.00 88.62 91 ALA A CA 1
ATOM 696 C C . ALA A 1 91 ? -3.286 10.265 16.645 1.00 88.62 91 ALA A C 1
ATOM 698 O O . ALA A 1 91 ? -3.661 9.108 16.424 1.00 88.62 91 ALA A O 1
ATOM 699 N N . LEU A 1 92 ? -2.061 10.677 16.323 1.00 84.06 92 LEU A N 1
ATOM 700 C CA . LEU A 1 92 ? -1.107 9.832 15.612 1.00 84.06 92 LEU A CA 1
ATOM 701 C C . LEU A 1 92 ? -0.388 8.892 16.583 1.00 84.06 92 LEU A C 1
ATOM 703 O O . LEU A 1 92 ? 0.060 9.282 17.668 1.00 84.06 92 LEU A O 1
ATOM 707 N N . LEU A 1 93 ? -0.266 7.629 16.173 1.00 78.38 93 LEU A N 1
ATOM 708 C CA . LEU A 1 93 ? 0.463 6.613 16.924 1.00 78.38 93 LEU A CA 1
ATOM 709 C C . LEU A 1 93 ? 1.934 7.034 17.060 1.00 78.38 93 LEU A C 1
ATOM 711 O O . LEU A 1 93 ? 2.596 7.333 16.071 1.00 78.38 93 LEU A O 1
ATOM 715 N N . GLY A 1 94 ? 2.443 7.053 18.290 1.00 73.88 94 GLY A N 1
ATOM 716 C CA . GLY A 1 94 ? 3.814 7.467 18.604 1.00 73.88 94 GLY A CA 1
ATOM 717 C C . GLY A 1 94 ? 3.950 8.930 19.033 1.00 73.88 94 GLY A C 1
ATOM 718 O O . GLY A 1 94 ? 4.735 9.195 19.935 1.00 73.88 94 GLY A O 1
ATOM 719 N N . THR A 1 95 ? 3.154 9.862 18.492 1.00 79.62 95 THR A N 1
ATOM 720 C CA . THR A 1 95 ? 3.204 11.272 18.935 1.00 79.62 95 THR A CA 1
ATOM 721 C C . THR A 1 95 ? 2.198 11.577 20.036 1.00 79.62 95 THR A C 1
ATOM 723 O O . THR A 1 95 ? 2.526 12.258 21.000 1.00 79.62 95 THR A O 1
ATOM 726 N N . ASP A 1 96 ? 0.981 11.038 19.938 1.00 86.06 96 ASP A N 1
ATOM 727 C CA . ASP A 1 96 ? -0.096 11.269 20.910 1.00 86.06 96 ASP A CA 1
ATOM 728 C C . ASP A 1 96 ? -0.158 10.137 21.935 1.00 86.06 96 ASP A C 1
ATOM 730 O O . ASP A 1 96 ? -1.216 9.591 22.249 1.00 86.06 96 ASP A O 1
ATOM 734 N N . TRP A 1 97 ? 1.011 9.739 22.439 1.00 87.12 97 TRP A N 1
ATOM 735 C CA . TRP A 1 97 ? 1.170 8.519 23.227 1.00 87.12 97 TRP A CA 1
ATOM 736 C C . TRP A 1 97 ? 0.244 8.447 24.442 1.00 87.12 97 TRP A C 1
ATOM 738 O O . TRP A 1 97 ? -0.207 7.362 24.803 1.00 87.12 97 TRP A O 1
ATOM 748 N N . ARG A 1 98 ? -0.059 9.594 25.059 1.00 90.88 98 ARG A N 1
ATOM 749 C CA . ARG A 1 98 ? -0.939 9.703 26.224 1.00 90.88 98 ARG A CA 1
ATOM 750 C C . ARG A 1 98 ? -2.377 9.306 25.889 1.00 90.88 98 ARG A C 1
ATOM 752 O O . ARG A 1 98 ? -2.975 8.540 26.637 1.00 90.88 98 ARG A O 1
ATOM 759 N N . VAL A 1 99 ? -2.885 9.746 24.735 1.00 93.19 99 VAL A N 1
ATOM 760 C CA . VAL A 1 99 ? -4.212 9.363 24.223 1.00 93.19 99 VAL A CA 1
ATOM 761 C C . VAL A 1 99 ? -4.267 7.852 24.019 1.00 93.19 99 VAL A C 1
ATOM 763 O O . VAL A 1 99 ? -5.164 7.187 24.526 1.00 93.19 99 VAL A O 1
ATOM 766 N N . TRP A 1 100 ? -3.258 7.294 23.347 1.00 92.50 100 TRP A N 1
ATOM 767 C CA . TRP A 1 100 ? -3.168 5.856 23.092 1.00 92.50 100 TRP A CA 1
ATOM 768 C C . TRP A 1 100 ? -2.988 5.028 24.374 1.00 92.50 100 TRP A C 1
ATOM 770 O O . TRP A 1 100 ? -3.521 3.927 24.478 1.00 92.50 100 TRP A O 1
ATOM 780 N N . LYS A 1 101 ? -2.269 5.547 25.374 1.00 92.31 101 LYS A N 1
ATOM 781 C CA . LYS A 1 101 ? -2.108 4.900 26.682 1.00 92.31 101 LYS A CA 1
ATOM 782 C C . LYS A 1 101 ? -3.433 4.839 27.444 1.00 92.31 101 LYS A C 1
ATOM 784 O O . LYS A 1 101 ? -3.771 3.776 27.951 1.00 92.31 101 LYS A O 1
ATOM 789 N N . LEU A 1 102 ? -4.164 5.951 27.525 1.00 94.94 102 LEU A N 1
ATOM 790 C CA . LEU A 1 102 ? -5.442 6.010 28.241 1.00 94.94 102 LEU A CA 1
ATOM 791 C C . LEU A 1 102 ? -6.544 5.243 27.512 1.00 94.94 102 LEU A C 1
ATOM 793 O O . LEU A 1 102 ? -7.348 4.587 28.162 1.00 94.94 102 LEU A O 1
ATOM 797 N N . ALA A 1 103 ? -6.535 5.233 26.176 1.00 95.75 103 ALA A N 1
ATOM 798 C CA . ALA A 1 103 ? -7.485 4.454 25.387 1.00 95.75 103 ALA A CA 1
ATOM 799 C C . ALA A 1 103 ? -7.490 2.966 25.779 1.00 95.75 103 ALA A C 1
ATOM 801 O O . ALA A 1 103 ? -8.556 2.366 25.840 1.00 95.75 103 ALA A O 1
ATOM 802 N N . GLN A 1 104 ? -6.337 2.392 26.143 1.00 94.44 104 GLN A N 1
ATOM 803 C CA . GLN A 1 104 ? -6.226 1.000 26.609 1.00 94.44 104 GLN A CA 1
ATOM 804 C C . GLN A 1 104 ? -6.976 0.705 27.916 1.00 94.44 104 GLN A C 1
ATOM 806 O O . GLN A 1 104 ? -7.212 -0.458 28.227 1.00 94.44 104 GLN A O 1
ATOM 811 N N . GLN A 1 105 ? -7.323 1.734 28.691 1.00 96.00 105 GLN A N 1
ATOM 812 C CA . GLN A 1 105 ? -8.059 1.605 29.952 1.00 96.00 105 GLN A CA 1
ATOM 813 C C . GLN A 1 105 ? -9.574 1.707 29.754 1.00 96.00 105 GLN A C 1
ATOM 815 O O . GLN A 1 105 ? -10.324 1.502 30.705 1.00 96.00 105 GLN A O 1
ATOM 820 N N . THR A 1 106 ? -10.023 2.035 28.541 1.00 97.44 106 THR A N 1
ATOM 821 C CA . THR A 1 106 ? -11.445 2.195 28.247 1.00 97.44 106 THR A CA 1
ATOM 822 C C . THR A 1 106 ? -12.163 0.853 28.147 1.00 97.44 106 THR A C 1
ATOM 824 O O . THR A 1 106 ? -11.591 -0.177 27.784 1.00 97.44 106 THR A O 1
ATOM 827 N N . SER A 1 107 ? -13.465 0.880 28.397 1.00 96.88 107 SER A N 1
ATOM 828 C CA . SER A 1 107 ? -14.353 -0.271 28.341 1.00 96.88 107 SER A CA 1
ATOM 829 C C . SER A 1 107 ? -14.499 -0.851 26.934 1.00 96.88 107 SER A C 1
ATOM 831 O O . SER A 1 107 ? -14.932 -1.996 26.790 1.00 96.88 107 SER A O 1
ATOM 833 N N . TRP A 1 108 ? -14.192 -0.083 25.887 1.00 96.00 108 TRP A N 1
ATOM 834 C CA . TRP A 1 108 ? -14.328 -0.491 24.489 1.00 96.00 108 TRP A CA 1
ATOM 835 C C . TRP A 1 108 ? -13.036 -1.030 23.873 1.00 96.00 108 TRP A C 1
ATOM 837 O O . TRP A 1 108 ? -13.097 -1.685 22.829 1.00 96.00 108 TRP A O 1
ATOM 847 N N . TRP A 1 109 ? -11.880 -0.806 24.504 1.00 95.94 109 TRP A N 1
ATOM 848 C CA . TRP A 1 109 ? -10.594 -1.192 23.936 1.00 95.94 109 TRP A CA 1
ATOM 849 C C . TRP A 1 109 ? -10.514 -2.689 23.637 1.00 95.94 109 TRP A C 1
ATOM 851 O O . TRP A 1 109 ? -10.781 -3.544 24.481 1.00 95.94 109 TRP A O 1
ATOM 861 N N . GLY A 1 110 ? -10.138 -3.018 22.405 1.00 92.81 110 GLY A N 1
ATOM 862 C CA . GLY A 1 110 ? -9.966 -4.388 21.952 1.00 92.81 110 GLY A CA 1
ATOM 863 C C . GLY A 1 110 ? -11.270 -5.169 21.779 1.00 92.81 110 GLY A C 1
ATOM 864 O O . GLY A 1 110 ? -11.196 -6.348 21.425 1.00 92.81 110 GLY A O 1
ATOM 865 N N . LYS A 1 111 ? -12.456 -4.569 21.968 1.00 93.50 111 LYS A N 1
ATOM 866 C CA . LYS A 1 111 ? -13.736 -5.247 21.698 1.00 93.50 111 LYS A CA 1
ATOM 867 C C . LYS A 1 111 ? -13.892 -5.571 20.212 1.00 93.50 111 LYS A C 1
ATOM 869 O O . LYS A 1 111 ? -13.380 -4.870 19.341 1.00 93.50 111 LYS A O 1
ATOM 874 N N . ARG A 1 112 ? -14.597 -6.669 19.913 1.00 90.69 112 ARG A N 1
ATOM 875 C CA . ARG A 1 112 ? -14.905 -7.052 18.526 1.00 90.69 112 ARG A CA 1
ATOM 876 C C . ARG A 1 112 ? -15.732 -5.942 17.871 1.00 90.69 112 ARG A C 1
ATOM 878 O O . ARG A 1 112 ? -16.704 -5.475 18.456 1.00 90.69 112 ARG A O 1
ATOM 885 N N . LEU A 1 113 ? -15.329 -5.555 16.667 1.00 93.00 113 LEU A N 1
ATOM 886 C CA . LEU A 1 113 ? -16.041 -4.582 15.845 1.00 93.00 113 LEU A CA 1
ATOM 887 C C . LEU A 1 113 ? -17.109 -5.292 15.021 1.00 93.00 113 LEU A C 1
ATOM 889 O O . LEU A 1 113 ? -16.878 -6.416 14.573 1.00 93.00 113 LEU A O 1
ATOM 893 N N . ASP A 1 114 ? -18.246 -4.632 14.804 1.00 93.19 114 ASP A N 1
ATOM 894 C CA . ASP A 1 114 ? -19.248 -5.116 13.856 1.00 93.19 114 ASP A CA 1
ATOM 895 C C . ASP A 1 114 ? -18.661 -5.043 12.435 1.00 93.19 114 ASP A C 1
ATOM 897 O O . ASP A 1 114 ? -18.343 -3.945 11.963 1.00 93.19 114 ASP A O 1
ATOM 901 N N . PRO A 1 115 ? -18.494 -6.182 11.735 1.00 94.50 115 PRO A N 1
ATOM 902 C CA . PRO A 1 115 ? -17.980 -6.170 10.375 1.00 94.50 115 PRO A CA 1
ATOM 903 C C . PRO A 1 115 ? -18.846 -5.348 9.415 1.00 94.50 115 PRO A C 1
ATOM 905 O O . PRO A 1 115 ? -18.302 -4.705 8.522 1.00 94.50 115 PRO A O 1
ATOM 908 N N . ARG A 1 116 ? -20.175 -5.346 9.580 1.00 93.81 116 ARG A N 1
ATOM 909 C CA . ARG A 1 116 ? -21.086 -4.663 8.650 1.00 93.81 116 ARG A CA 1
ATOM 910 C C . ARG A 1 116 ? -20.915 -3.155 8.715 1.00 93.81 116 ARG A C 1
ATOM 912 O O . ARG A 1 116 ? -20.777 -2.523 7.674 1.00 93.81 116 ARG A O 1
ATOM 919 N N . GLU A 1 117 ? -20.861 -2.605 9.923 1.00 94.62 117 GLU A N 1
ATOM 920 C CA . GLU A 1 117 ? -20.630 -1.173 10.125 1.00 94.62 117 GLU A CA 1
ATOM 921 C C . GLU A 1 117 ? -19.199 -0.779 9.743 1.00 94.62 117 GLU A C 1
ATOM 923 O O . GLU A 1 117 ? -18.993 0.226 9.069 1.00 94.62 117 GLU A O 1
ATOM 928 N N . PHE A 1 118 ? -18.199 -1.596 10.090 1.00 95.25 118 PHE A N 1
ATOM 929 C CA . PHE A 1 118 ? -16.799 -1.281 9.790 1.00 95.25 118 PHE A CA 1
ATOM 930 C C . PHE A 1 118 ? -16.494 -1.222 8.285 1.00 95.25 118 PHE A C 1
ATOM 932 O O . PHE A 1 118 ? -15.674 -0.405 7.848 1.00 95.25 118 PHE A O 1
ATOM 939 N N . TRP A 1 119 ? -17.111 -2.110 7.501 1.00 94.44 119 TRP A N 1
ATOM 940 C CA . TRP A 1 119 ? -16.919 -2.208 6.050 1.00 94.44 119 TRP A CA 1
ATOM 941 C C . TRP A 1 119 ? -17.977 -1.459 5.242 1.00 94.44 119 TRP A C 1
ATOM 943 O O . TRP A 1 119 ? -17.941 -1.496 4.012 1.00 94.44 119 TRP A O 1
ATOM 953 N N . LYS A 1 120 ? -18.908 -0.767 5.903 1.00 93.44 120 LYS A N 1
ATOM 954 C CA . LYS A 1 120 ? -19.943 0.011 5.230 1.00 93.44 120 LYS A CA 1
ATOM 955 C C . LYS A 1 120 ? -19.309 0.998 4.250 1.00 93.44 120 LYS A C 1
ATOM 957 O O . LYS A 1 120 ? -18.417 1.752 4.624 1.00 93.44 120 LYS A O 1
ATOM 962 N N . GLU A 1 121 ? -19.762 0.954 2.995 1.00 90.06 121 GLU A N 1
ATOM 963 C CA . GLU A 1 121 ? -19.285 1.812 1.894 1.00 90.06 121 GLU A CA 1
ATOM 964 C C . GLU A 1 121 ? -17.780 1.683 1.585 1.00 90.06 121 GLU A C 1
ATOM 966 O O . GLU A 1 121 ? -17.198 2.516 0.888 1.00 90.06 121 GLU A O 1
ATOM 971 N N . ARG A 1 122 ? -17.134 0.615 2.068 1.00 90.88 122 ARG A N 1
ATOM 972 C CA . ARG A 1 122 ? -15.706 0.363 1.881 1.00 90.88 122 ARG A CA 1
ATOM 973 C C . ARG A 1 122 ? -15.486 -0.927 1.118 1.00 90.88 122 ARG A C 1
ATOM 975 O O . ARG A 1 122 ? -16.175 -1.925 1.301 1.00 90.88 122 ARG A O 1
ATOM 982 N N . VAL A 1 123 ? -14.445 -0.913 0.302 1.00 92.81 123 VAL A N 1
ATOM 983 C CA . VAL A 1 123 ? -13.915 -2.132 -0.301 1.00 92.81 123 VAL A CA 1
A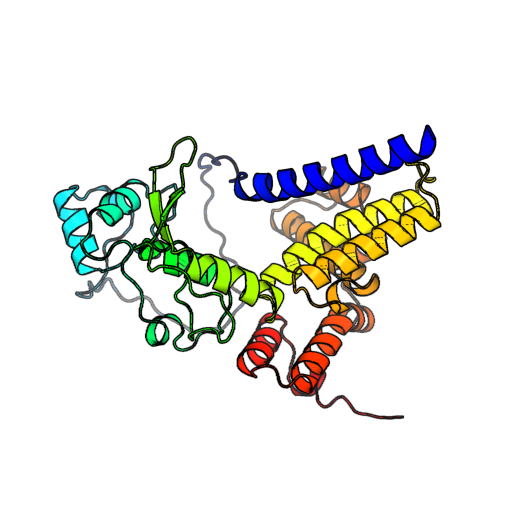TOM 984 C C . VAL A 1 123 ? -13.209 -2.926 0.787 1.00 92.81 123 VAL A C 1
ATOM 986 O O . VAL A 1 123 ? -12.448 -2.371 1.585 1.00 92.81 123 VAL A O 1
ATOM 989 N N . VAL A 1 124 ? -13.446 -4.233 0.817 1.00 94.56 124 VAL A N 1
ATOM 990 C CA . VAL A 1 124 ? -12.800 -5.120 1.780 1.00 94.56 124 VAL A CA 1
ATOM 991 C C . VAL A 1 124 ? -11.346 -5.331 1.367 1.00 94.56 124 VAL A C 1
ATOM 993 O O . VAL A 1 124 ? -11.020 -6.205 0.564 1.00 94.56 124 VAL A O 1
ATOM 996 N N . TRP A 1 125 ? -10.454 -4.545 1.955 1.00 93.31 125 TRP A N 1
ATOM 997 C CA . TRP A 1 125 ? -9.015 -4.663 1.773 1.00 93.31 125 TRP A CA 1
ATOM 998 C C . TRP A 1 125 ? -8.287 -4.724 3.107 1.00 93.31 125 TRP A C 1
ATOM 1000 O O . TRP A 1 125 ? -8.603 -3.998 4.047 1.00 93.31 125 TRP A O 1
ATOM 1010 N N . LEU A 1 126 ? -7.239 -5.546 3.159 1.00 90.81 126 LEU A N 1
ATOM 1011 C CA . LEU A 1 126 ? -6.250 -5.475 4.228 1.00 90.81 126 LEU A CA 1
ATOM 1012 C C . LEU A 1 126 ? -5.202 -4.410 3.884 1.00 90.81 126 LEU A C 1
ATOM 1014 O O . LEU A 1 126 ? -4.057 -4.732 3.570 1.00 90.81 126 LEU A O 1
ATOM 1018 N N . ASP A 1 127 ? -5.610 -3.145 3.900 1.00 89.88 127 ASP A N 1
ATOM 1019 C CA . ASP A 1 127 ? -4.723 -2.004 3.673 1.00 89.88 127 ASP A CA 1
ATOM 1020 C C . ASP A 1 127 ? -4.359 -1.277 4.978 1.00 89.88 127 ASP A C 1
ATOM 1022 O O . ASP A 1 127 ? -4.852 -1.587 6.068 1.00 89.88 127 ASP A O 1
ATOM 1026 N N . GLU A 1 128 ? -3.449 -0.308 4.874 1.00 87.88 128 GLU A N 1
ATOM 1027 C CA . GLU A 1 128 ? -3.019 0.506 6.015 1.00 87.88 128 GLU A CA 1
ATOM 1028 C C . GLU A 1 128 ? -4.167 1.326 6.608 1.00 87.88 128 GLU A C 1
ATOM 1030 O O . GLU A 1 128 ? -4.183 1.551 7.815 1.00 87.88 128 GLU A O 1
ATOM 1035 N N . SER A 1 129 ? -5.149 1.726 5.796 1.00 91.12 129 SER A N 1
ATOM 1036 C CA . SER A 1 129 ? -6.311 2.491 6.248 1.00 91.12 129 SER A CA 1
ATOM 1037 C C . SER A 1 129 ? -7.228 1.639 7.129 1.00 91.12 129 SER A C 1
ATOM 1039 O O . SER A 1 129 ? -7.553 2.024 8.249 1.00 91.12 129 SER A O 1
ATOM 1041 N N . ALA A 1 130 ? -7.585 0.432 6.689 1.00 93.69 130 ALA A N 1
ATOM 1042 C CA . ALA A 1 130 ? -8.364 -0.530 7.455 1.00 93.69 130 ALA A CA 1
ATOM 1043 C C . ALA A 1 130 ? -7.639 -0.989 8.716 1.00 93.69 130 ALA A C 1
ATOM 1045 O O . ALA A 1 130 ? -8.254 -1.039 9.780 1.00 93.69 130 ALA A O 1
ATOM 1046 N N . GLN A 1 131 ? -6.335 -1.256 8.642 1.00 92.00 131 GLN A N 1
ATOM 1047 C CA . GLN A 1 131 ? -5.558 -1.568 9.840 1.00 92.00 131 GLN A CA 1
ATOM 1048 C C . GLN A 1 131 ? -5.501 -0.382 10.805 1.00 92.00 131 GLN A C 1
ATOM 1050 O O . GLN A 1 131 ? -5.699 -0.567 12.001 1.00 92.00 131 GLN A O 1
ATOM 1055 N N . SER A 1 132 ? -5.262 0.831 10.305 1.00 90.94 132 SER A N 1
ATOM 1056 C CA . SER A 1 132 ? -5.228 2.049 11.119 1.00 90.94 132 SER A CA 1
ATOM 1057 C C . SER A 1 132 ? -6.563 2.276 11.825 1.00 90.94 132 SER A C 1
ATOM 1059 O O . SER A 1 132 ? -6.590 2.446 13.041 1.00 90.94 132 SER A O 1
ATOM 1061 N N . GLN A 1 133 ? -7.677 2.164 11.097 1.00 93.31 133 GLN A N 1
ATOM 1062 C CA . GLN A 1 133 ? -9.016 2.295 11.663 1.00 93.31 133 GLN A CA 1
ATOM 1063 C C . GLN A 1 133 ? -9.300 1.214 12.712 1.00 93.31 133 GLN A C 1
ATOM 1065 O O . GLN A 1 133 ? -9.778 1.531 13.792 1.00 93.31 133 GLN A O 1
ATOM 1070 N N . ALA A 1 134 ? -8.930 -0.047 12.470 1.00 94.94 134 ALA A N 1
ATOM 1071 C CA . ALA A 1 134 ? -9.089 -1.112 13.462 1.00 94.94 134 ALA A CA 1
ATOM 1072 C C . ALA A 1 134 ? -8.258 -0.867 14.737 1.00 94.94 134 ALA A C 1
ATOM 1074 O O . ALA A 1 134 ? -8.741 -1.065 15.856 1.00 94.94 134 ALA A O 1
ATOM 1075 N N . ARG A 1 135 ? -7.027 -0.363 14.584 1.00 93.81 135 ARG A N 1
ATOM 1076 C CA . ARG A 1 135 ? -6.133 -0.031 15.704 1.00 93.81 135 ARG A CA 1
ATOM 1077 C C . ARG A 1 135 ? -6.712 1.050 16.609 1.00 93.81 135 ARG A C 1
ATOM 1079 O O . ARG A 1 135 ? -6.468 1.001 17.810 1.00 93.81 135 ARG A O 1
ATOM 1086 N N . ARG A 1 136 ? -7.530 1.971 16.090 1.00 94.31 136 ARG A N 1
ATOM 1087 C CA . ARG A 1 136 ? -8.220 2.988 16.912 1.00 94.31 136 ARG A CA 1
ATOM 1088 C C . ARG A 1 136 ? -9.192 2.400 17.928 1.00 94.31 136 ARG A C 1
ATOM 1090 O O . ARG A 1 136 ? -9.514 3.076 18.895 1.00 94.31 136 ARG A O 1
ATOM 1097 N N . TYR A 1 137 ? -9.606 1.153 17.732 1.00 95.75 137 TYR A N 1
ATOM 1098 C CA . TYR A 1 137 ? -10.433 0.390 18.662 1.00 95.75 137 TYR A CA 1
ATOM 1099 C C . TYR A 1 137 ? -9.625 -0.658 19.438 1.00 95.75 137 TYR A C 1
ATOM 1101 O O . TYR A 1 137 ? -10.192 -1.563 20.042 1.00 95.75 137 TYR A O 1
ATOM 1109 N N . GLY A 1 138 ? -8.293 -0.608 19.383 1.00 93.88 138 GLY A N 1
ATOM 1110 C CA . GLY A 1 138 ? -7.428 -1.592 20.026 1.00 93.88 138 GLY A CA 1
ATOM 1111 C C . GLY A 1 138 ? -7.368 -2.948 19.325 1.00 93.88 138 GLY A C 1
ATOM 1112 O O . GLY A 1 138 ? -6.962 -3.926 19.947 1.00 93.88 138 GLY A O 1
ATOM 1113 N N . ARG A 1 139 ? -7.746 -3.041 18.042 1.00 93.44 139 ARG A N 1
ATOM 1114 C CA . ARG A 1 139 ? -7.685 -4.288 17.262 1.00 93.44 139 ARG A CA 1
ATOM 1115 C C . ARG A 1 139 ? -6.443 -4.344 16.377 1.00 93.44 139 ARG A C 1
ATOM 1117 O O . ARG A 1 139 ? -6.092 -3.368 15.720 1.00 93.44 139 ARG A O 1
ATOM 1124 N N . GLY A 1 140 ? -5.786 -5.505 16.334 1.00 90.50 140 GLY A N 1
ATOM 1125 C CA . GLY A 1 140 ? -4.618 -5.730 15.469 1.00 90.50 140 GLY A CA 1
ATOM 1126 C C . GLY A 1 140 ? -4.978 -5.898 13.989 1.00 90.50 140 GLY A C 1
ATOM 1127 O O . GLY A 1 140 ? -4.182 -5.563 13.115 1.00 90.50 140 GLY A O 1
ATOM 1128 N N . TYR A 1 141 ? -6.196 -6.368 13.718 1.00 92.12 141 TYR A N 1
ATOM 1129 C CA . TYR A 1 141 ? -6.749 -6.542 12.380 1.00 92.12 141 TYR A CA 1
ATOM 1130 C C . TYR A 1 141 ? -8.137 -5.908 12.279 1.00 92.12 141 TYR A C 1
ATOM 1132 O O . TYR A 1 141 ? -8.853 -5.857 13.284 1.00 92.12 141 TYR A O 1
ATOM 1140 N N . PRO A 1 142 ? -8.555 -5.474 11.077 1.00 95.00 142 PRO A N 1
ATOM 1141 C CA . PRO A 1 142 ? -9.952 -5.143 10.845 1.00 95.00 142 PRO A CA 1
ATOM 1142 C C . PRO A 1 142 ? -10.847 -6.387 11.018 1.00 95.00 142 PRO A C 1
ATOM 1144 O O . PRO A 1 142 ? -10.369 -7.519 10.871 1.00 95.00 142 PRO A O 1
ATOM 1147 N N . PRO A 1 143 ? -12.137 -6.210 11.353 1.00 94.00 143 PRO A N 1
ATOM 1148 C CA . PRO A 1 143 ? -13.051 -7.327 11.558 1.00 94.00 143 PRO A CA 1
ATOM 1149 C C . PRO A 1 143 ? -13.198 -8.143 10.272 1.00 94.00 143 PRO A C 1
ATOM 1151 O O . PRO A 1 143 ? -13.240 -7.587 9.175 1.00 94.00 143 PRO A O 1
ATOM 1154 N N . MET A 1 144 ? -13.288 -9.468 10.389 1.00 93.50 144 MET A N 1
ATOM 1155 C CA . MET A 1 144 ? -13.515 -10.328 9.224 1.00 93.50 144 MET A CA 1
ATOM 1156 C C . MET A 1 144 ? -14.899 -10.011 8.628 1.00 93.50 144 MET A C 1
ATOM 1158 O O . MET A 1 144 ? -15.885 -10.112 9.358 1.00 93.50 144 MET A O 1
ATOM 1162 N N . PRO A 1 145 ? -15.005 -9.639 7.340 1.00 90.75 145 PRO A N 1
ATOM 1163 C CA . PRO A 1 145 ? -16.276 -9.262 6.703 1.00 90.75 145 PRO A CA 1
ATOM 1164 C C . PRO A 1 145 ? -17.292 -10.413 6.646 1.00 90.75 145 PRO A C 1
ATOM 1166 O O . PRO A 1 145 ? -18.497 -10.179 6.651 1.00 90.75 145 PRO A O 1
ATOM 1169 N N . TYR A 1 146 ? -16.812 -11.655 6.596 1.00 85.56 146 TYR A N 1
ATOM 1170 C CA . TYR A 1 146 ? -17.611 -12.874 6.577 1.00 85.56 146 TYR A CA 1
ATOM 1171 C C . TYR A 1 146 ? -16.849 -14.007 7.266 1.00 85.56 146 TYR A C 1
ATOM 1173 O O . TYR A 1 146 ? -15.621 -13.984 7.384 1.00 85.56 146 TYR A O 1
ATOM 1181 N N . GLU A 1 147 ? -17.575 -15.025 7.722 1.00 76.25 147 GLU A N 1
ATOM 1182 C CA . GLU A 1 147 ? -16.948 -16.235 8.242 1.00 76.25 147 GLU A CA 1
ATOM 1183 C C . GLU A 1 147 ? -16.361 -17.046 7.081 1.00 76.25 147 GLU A C 1
ATOM 1185 O O . GLU A 1 147 ? -17.077 -17.520 6.202 1.00 76.25 147 GLU A O 1
ATOM 1190 N N . GLY A 1 148 ? -15.033 -17.172 7.038 1.00 64.69 148 GLY A N 1
ATOM 1191 C CA . GLY A 1 148 ? -14.357 -17.883 5.956 1.00 64.69 148 GLY A CA 1
ATOM 1192 C C . GLY A 1 148 ? -14.661 -19.383 5.973 1.00 64.69 148 GLY A C 1
ATOM 1193 O O . GLY A 1 148 ? -14.204 -20.097 6.867 1.00 64.69 148 GLY A O 1
ATOM 1194 N N . SER A 1 149 ? -15.351 -19.888 4.946 1.00 53.66 149 SER A N 1
ATOM 1195 C CA . SER A 1 149 ? -15.463 -21.329 4.706 1.00 53.66 149 SER A CA 1
ATOM 1196 C C . SER A 1 149 ? -14.070 -21.902 4.406 1.00 53.66 149 SER A C 1
ATOM 1198 O O . SER A 1 149 ? -13.393 -21.484 3.461 1.00 53.66 149 SER A O 1
ATOM 1200 N N . GLY A 1 150 ? -13.602 -22.840 5.228 1.00 65.50 150 GLY A N 1
ATOM 1201 C CA . GLY A 1 150 ? -12.302 -23.496 5.043 1.00 65.50 150 GLY A CA 1
ATOM 1202 C C . GLY A 1 150 ? -11.125 -22.828 5.758 1.00 65.50 150 GLY A C 1
ATOM 1203 O O . GLY A 1 150 ? -9.989 -22.958 5.299 1.00 65.50 150 GLY A O 1
ATOM 1204 N N . LEU A 1 151 ? -11.373 -22.095 6.845 1.00 68.38 151 LEU A N 1
ATOM 1205 C CA . LEU A 1 151 ? -10.371 -21.926 7.899 1.00 68.38 151 LEU A CA 1
ATOM 1206 C C . LEU A 1 151 ? -10.473 -23.108 8.879 1.00 68.38 151 LEU A C 1
ATOM 1208 O O . LEU A 1 151 ? -11.590 -23.559 9.147 1.00 68.38 151 LEU A O 1
ATOM 1212 N N . PRO A 1 152 ? -9.351 -23.617 9.421 1.00 70.94 152 PRO A N 1
ATOM 1213 C CA . PRO A 1 152 ? -9.389 -24.551 10.541 1.00 70.94 152 PRO A CA 1
ATOM 1214 C C . PRO A 1 152 ? -10.249 -24.007 11.689 1.00 70.94 152 PRO A C 1
ATOM 1216 O O . PRO A 1 152 ? -10.351 -22.792 11.874 1.00 70.94 152 PRO A O 1
ATOM 1219 N N . GLN A 1 153 ? -10.845 -24.895 12.487 1.00 71.81 153 GLN A N 1
ATOM 1220 C CA . GLN A 1 153 ? -11.441 -24.466 13.750 1.00 71.81 153 GLN A CA 1
ATOM 1221 C C . GLN A 1 153 ? -10.319 -23.992 14.673 1.00 71.81 153 GLN A C 1
ATOM 1223 O O . GLN A 1 153 ? -9.491 -24.780 15.128 1.00 71.81 153 GLN A O 1
ATOM 1228 N N . TYR A 1 154 ? -10.283 -22.688 14.917 1.00 73.69 154 TYR A N 1
ATOM 1229 C CA . TYR A 1 154 ? -9.416 -22.098 15.922 1.00 73.69 154 TYR A CA 1
ATOM 1230 C C . TYR A 1 154 ? -10.187 -22.021 17.242 1.00 73.69 154 TYR A C 1
ATOM 1232 O O . TYR A 1 154 ? -11.363 -21.643 17.219 1.00 73.69 154 TYR A O 1
ATOM 1240 N N . PRO A 1 155 ? -9.558 -22.355 18.383 1.00 67.69 155 PRO A N 1
ATOM 1241 C CA . PRO A 1 155 ? -10.157 -22.074 19.679 1.00 67.69 155 PRO A CA 1
ATOM 1242 C C . PRO A 1 155 ? -10.420 -20.568 19.796 1.00 67.69 155 PRO A C 1
ATOM 1244 O O . PRO A 1 155 ? -9.644 -19.761 19.274 1.00 67.69 155 PRO A O 1
ATOM 1247 N N . ASP A 1 156 ? -11.510 -20.191 20.468 1.00 68.19 156 ASP A N 1
ATOM 1248 C CA . ASP A 1 156 ? -11.743 -18.793 20.831 1.00 68.19 156 ASP A CA 1
ATOM 1249 C C . ASP A 1 156 ? -10.728 -18.425 21.919 1.00 68.19 156 ASP A C 1
ATOM 1251 O O . ASP A 1 156 ? -10.939 -18.665 23.105 1.00 68.19 156 ASP A O 1
ATOM 1255 N N . ASP A 1 157 ? -9.565 -17.934 21.494 1.00 69.38 157 ASP A N 1
ATOM 1256 C CA . ASP A 1 157 ? -8.434 -17.620 22.366 1.00 69.38 157 ASP A CA 1
ATOM 1257 C C . ASP A 1 157 ? -8.617 -16.298 23.128 1.00 69.38 157 ASP A C 1
ATOM 1259 O O . ASP A 1 157 ? -7.664 -15.799 23.721 1.00 69.38 157 ASP A O 1
ATOM 1263 N N . GLY A 1 158 ? -9.823 -15.710 23.104 1.00 61.53 158 GLY A N 1
ATOM 1264 C CA . GLY A 1 158 ? -10.125 -14.425 23.742 1.00 61.53 158 GLY A CA 1
ATOM 1265 C C . GLY A 1 158 ? -9.365 -13.238 23.135 1.00 61.53 158 GLY A C 1
ATOM 1266 O O . GLY A 1 158 ? -9.542 -12.108 23.584 1.00 61.53 158 GLY A O 1
ATOM 1267 N N . GLY A 1 159 ? -8.561 -13.477 22.091 1.00 66.50 159 GLY A N 1
ATOM 1268 C CA . GLY A 1 159 ? -7.602 -12.535 21.536 1.00 66.50 159 GLY A CA 1
ATOM 1269 C C . GLY A 1 159 ? -6.238 -12.612 22.230 1.00 66.50 159 GLY A C 1
ATOM 1270 O O . GLY A 1 159 ? -6.087 -12.317 23.412 1.00 66.50 159 GLY A O 1
ATOM 1271 N N . ARG A 1 160 ? -5.201 -12.940 21.458 1.00 73.50 160 ARG A N 1
ATOM 1272 C CA . ARG A 1 160 ? -3.810 -12.674 21.825 1.00 73.50 160 ARG A CA 1
ATOM 1273 C C . ARG A 1 160 ? -3.556 -11.172 21.831 1.00 73.50 160 ARG A C 1
ATOM 1275 O O . ARG A 1 160 ? -4.097 -10.423 21.019 1.00 73.50 160 ARG A O 1
ATOM 1282 N N . VAL A 1 161 ? -2.658 -10.750 22.711 1.00 77.31 161 VAL A N 1
ATOM 1283 C CA . VAL A 1 161 ? -2.176 -9.373 22.747 1.00 77.31 161 VAL A CA 1
ATOM 1284 C C . VAL A 1 161 ? -0.899 -9.275 21.922 1.00 77.31 161 VAL A C 1
ATOM 1286 O O . VAL A 1 161 ? 0.101 -9.930 22.221 1.00 77.31 161 VAL A O 1
ATOM 1289 N N . TRP A 1 162 ? -0.930 -8.457 20.875 1.00 77.31 162 TRP A N 1
ATOM 1290 C CA . TRP A 1 162 ? 0.265 -8.028 20.165 1.00 77.31 162 TRP A CA 1
ATOM 1291 C C . TRP A 1 162 ? 0.747 -6.699 20.735 1.00 77.31 162 TRP A C 1
ATOM 1293 O O . TRP A 1 162 ? 0.003 -5.719 20.783 1.00 77.31 162 TRP A O 1
ATOM 1303 N N . ASN A 1 163 ? 2.004 -6.690 21.171 1.00 76.56 163 ASN A N 1
ATOM 1304 C CA . ASN A 1 163 ? 2.643 -5.521 21.755 1.00 76.56 163 ASN A CA 1
ATOM 1305 C C . ASN A 1 163 ? 3.295 -4.698 20.649 1.00 76.56 163 ASN A C 1
ATOM 1307 O O . ASN A 1 163 ? 4.279 -5.131 20.042 1.00 76.56 163 ASN A O 1
ATOM 1311 N N . TYR A 1 164 ? 2.775 -3.499 20.421 1.00 67.69 164 TYR A N 1
ATOM 1312 C CA . TYR A 1 164 ? 3.490 -2.474 19.683 1.00 67.69 164 TYR A CA 1
ATOM 1313 C C . TYR A 1 164 ? 4.315 -1.652 20.674 1.00 67.69 164 TYR A C 1
ATOM 1315 O O . TYR A 1 164 ? 3.788 -0.793 21.381 1.00 67.69 164 TYR A O 1
ATOM 1323 N N . SER A 1 165 ? 5.615 -1.936 20.730 1.00 61.03 165 SER A N 1
ATOM 1324 C CA . SER A 1 165 ? 6.589 -1.168 21.506 1.00 61.03 165 SER A CA 1
ATOM 1325 C C . SER A 1 165 ? 7.478 -0.364 20.556 1.00 61.03 165 SER A C 1
ATOM 1327 O O . SER A 1 165 ? 8.311 -0.937 19.847 1.00 61.03 165 SER A O 1
ATOM 1329 N N . GLY A 1 166 ? 7.315 0.959 20.532 1.00 55.47 166 GLY A N 1
ATOM 1330 C CA . GLY A 1 166 ? 8.340 1.851 19.983 1.00 55.47 166 GLY A CA 1
ATOM 1331 C C . GLY A 1 166 ? 9.508 1.983 20.966 1.00 55.47 166 GLY A C 1
ATOM 1332 O O . GLY A 1 166 ? 9.305 1.810 22.163 1.00 55.47 166 GLY A O 1
ATOM 1333 N N . ALA A 1 167 ? 10.713 2.315 20.487 1.00 48.19 167 ALA A N 1
ATOM 1334 C CA . ALA A 1 167 ? 11.886 2.517 21.352 1.00 48.19 167 ALA A CA 1
ATOM 1335 C C . ALA A 1 167 ? 11.666 3.602 22.434 1.00 48.19 167 ALA A C 1
ATOM 1337 O O . ALA A 1 167 ? 12.251 3.517 23.507 1.00 48.19 167 ALA A O 1
ATOM 1338 N N . GLU A 1 168 ? 10.783 4.570 22.164 1.00 47.44 168 GLU A N 1
ATOM 1339 C CA . GLU A 1 168 ? 10.427 5.688 23.057 1.00 47.44 168 GLU A CA 1
ATOM 1340 C C . GLU A 1 168 ? 8.896 5.864 23.201 1.00 47.44 168 GLU A C 1
ATOM 1342 O O . GLU A 1 168 ? 8.415 6.851 23.751 1.00 47.44 168 GLU A O 1
ATOM 1347 N N . GLY A 1 169 ? 8.107 4.917 22.674 1.00 58.00 169 GLY A N 1
ATOM 1348 C CA . GLY A 1 169 ? 6.644 5.002 22.596 1.00 58.00 169 GLY A CA 1
ATOM 1349 C C . GLY A 1 169 ? 5.921 4.173 23.664 1.00 58.00 169 GLY A C 1
ATOM 1350 O O . GLY A 1 169 ? 6.515 3.277 24.263 1.00 58.00 169 GLY A O 1
ATOM 1351 N N . PRO A 1 170 ? 4.618 4.421 23.891 1.00 66.25 170 PRO A N 1
ATOM 1352 C CA . PRO A 1 170 ? 3.833 3.655 24.846 1.00 66.25 170 PRO A CA 1
ATOM 1353 C C . PRO A 1 170 ? 3.734 2.208 24.359 1.00 66.25 170 PRO A C 1
ATOM 1355 O O . PRO A 1 170 ? 3.608 1.959 23.159 1.00 66.25 170 PRO A O 1
ATOM 1358 N N . ASN A 1 171 ? 3.766 1.254 25.288 1.00 82.19 171 ASN A N 1
ATOM 1359 C CA . ASN A 1 171 ? 3.454 -0.129 24.959 1.00 82.19 171 ASN A CA 1
ATOM 1360 C C . ASN A 1 171 ? 1.951 -0.211 24.662 1.00 82.19 171 ASN A C 1
ATOM 1362 O O . ASN A 1 171 ? 1.135 -0.046 25.572 1.00 82.19 171 ASN A O 1
ATOM 1366 N N . ILE A 1 172 ? 1.592 -0.365 23.386 1.00 86.94 172 ILE A N 1
ATOM 1367 C CA . ILE A 1 172 ? 0.196 -0.481 22.962 1.00 86.94 172 ILE A CA 1
ATOM 1368 C C . ILE A 1 172 ? -0.140 -1.952 22.750 1.00 86.94 172 ILE A C 1
ATOM 1370 O O . ILE A 1 172 ? 0.486 -2.641 21.944 1.00 86.94 172 ILE A O 1
ATOM 1374 N N . HIS A 1 173 ? -1.147 -2.412 23.480 1.00 90.00 173 HIS A N 1
ATOM 1375 C CA . HIS A 1 173 ? -1.641 -3.777 23.492 1.00 90.00 173 HIS A CA 1
ATOM 1376 C C . HIS A 1 173 ? -2.824 -3.917 22.533 1.00 90.00 173 HIS A C 1
ATOM 1378 O O . HIS A 1 173 ? -3.970 -3.644 22.893 1.00 90.00 173 HIS A O 1
ATOM 1384 N N . PHE A 1 174 ? -2.554 -4.341 21.300 1.00 91.56 174 PHE A N 1
ATOM 1385 C CA . PHE A 1 174 ? -3.607 -4.624 20.328 1.00 91.56 174 PHE A CA 1
ATOM 1386 C C . PHE A 1 174 ? -4.122 -6.052 20.490 1.00 91.56 174 PHE A C 1
ATOM 1388 O O . PHE A 1 174 ? -3.342 -7.003 20.538 1.00 91.56 174 PHE A O 1
ATOM 1395 N N . VAL A 1 175 ? -5.441 -6.208 20.521 1.00 92.00 175 VAL A N 1
ATOM 1396 C CA . VAL A 1 175 ? -6.112 -7.505 20.595 1.00 92.00 175 VAL A CA 1
ATOM 1397 C C . VAL A 1 175 ? -6.270 -8.080 19.189 1.00 92.00 175 VAL A C 1
ATOM 1399 O O . VAL A 1 175 ? -6.803 -7.426 18.289 1.00 92.00 175 VAL A O 1
ATOM 1402 N N . LEU A 1 176 ? -5.819 -9.315 18.995 1.00 88.62 176 LEU A N 1
ATOM 1403 C CA . LEU A 1 176 ? -6.018 -10.083 17.768 1.00 88.62 176 LEU A CA 1
ATOM 1404 C C . LEU A 1 176 ? -6.142 -11.569 18.075 1.00 88.62 176 LEU A C 1
ATOM 1406 O O . LEU A 1 176 ? -5.435 -12.097 18.920 1.00 88.62 176 LEU A O 1
ATOM 1410 N N . SER A 1 177 ? -7.014 -12.274 17.375 1.00 86.44 177 SER A N 1
ATOM 1411 C CA . SER A 1 177 ? -7.173 -13.722 17.529 1.00 86.44 177 SER A CA 1
ATOM 1412 C C . SER A 1 177 ? -6.357 -14.499 16.500 1.00 86.44 177 SER A C 1
ATOM 1414 O O . SER A 1 177 ? -6.066 -14.017 15.400 1.00 86.44 177 SER A O 1
ATOM 1416 N N . SER A 1 178 ? -6.044 -15.755 16.825 1.00 85.38 178 SER A N 1
ATOM 1417 C CA . SER A 1 178 ? -5.446 -16.680 15.852 1.00 85.38 178 SER A CA 1
ATOM 1418 C C . SER A 1 178 ? -6.344 -16.852 14.608 1.00 85.38 178 SER A C 1
ATOM 1420 O O . SER A 1 178 ? -5.832 -16.946 13.492 1.00 85.38 178 SER A O 1
ATOM 1422 N N . LYS A 1 179 ? -7.678 -16.812 14.789 1.00 86.62 179 LYS A N 1
ATOM 1423 C CA . LYS A 1 179 ? -8.679 -16.871 13.705 1.00 86.62 179 LYS A CA 1
ATOM 1424 C C . LYS A 1 179 ? -8.551 -15.681 12.749 1.00 86.62 179 LYS A C 1
ATOM 1426 O O . LYS A 1 179 ? -8.496 -15.886 11.541 1.00 86.62 179 LYS A O 1
ATOM 1431 N N . GLU A 1 180 ? -8.466 -14.457 13.271 1.00 88.81 180 GLU A N 1
ATOM 1432 C CA . GLU A 1 180 ? -8.299 -13.248 12.447 1.00 88.81 180 GLU A CA 1
ATOM 1433 C C . GLU A 1 180 ? -6.977 -13.249 11.688 1.00 88.81 180 GLU A C 1
ATOM 1435 O O . GLU A 1 180 ? -6.957 -12.942 10.500 1.00 88.81 180 GLU A O 1
ATOM 1440 N N . SER A 1 181 ? -5.879 -13.630 12.347 1.00 88.19 181 SER A N 1
ATOM 1441 C CA . SER A 1 181 ? -4.571 -13.697 11.693 1.00 88.19 181 SER A CA 1
ATOM 1442 C C . SER A 1 181 ? -4.574 -14.694 10.529 1.00 88.19 181 SER A C 1
ATOM 1444 O O . SER A 1 181 ? -4.148 -14.352 9.426 1.00 88.19 181 SER A O 1
ATOM 1446 N N . ALA A 1 182 ? -5.130 -15.892 10.734 1.00 88.31 182 ALA A N 1
ATOM 1447 C CA . ALA A 1 182 ? -5.253 -16.901 9.685 1.00 88.31 182 ALA A CA 1
ATOM 1448 C C . ALA A 1 182 ? -6.196 -16.468 8.550 1.00 88.31 182 ALA A C 1
ATOM 1450 O O . ALA A 1 182 ? -5.896 -16.698 7.377 1.00 88.31 182 ALA A O 1
ATOM 1451 N N . TYR A 1 183 ? -7.317 -15.818 8.887 1.00 91.31 183 TYR A N 1
ATOM 1452 C CA . TYR A 1 183 ? -8.227 -15.246 7.898 1.00 91.31 183 TYR A CA 1
ATOM 1453 C C . TYR A 1 183 ? -7.502 -14.236 7.016 1.00 91.31 183 TYR A C 1
ATOM 1455 O O . TYR A 1 183 ? -7.517 -14.376 5.796 1.00 91.31 183 TYR A O 1
ATOM 1463 N N . TRP A 1 184 ? -6.842 -13.246 7.618 1.00 91.38 184 TRP A N 1
ATOM 1464 C CA . TRP A 1 184 ? -6.208 -12.157 6.883 1.00 91.38 184 TRP A CA 1
ATOM 1465 C C . TRP A 1 184 ? -4.967 -12.600 6.107 1.00 91.38 184 TRP A C 1
ATOM 1467 O O . TRP A 1 184 ? -4.744 -12.094 5.007 1.00 91.38 184 TRP A O 1
ATOM 1477 N N . ASP A 1 185 ? -4.218 -13.593 6.596 1.00 89.69 185 ASP A N 1
ATOM 1478 C CA . ASP A 1 185 ? -3.145 -14.232 5.826 1.00 89.69 185 ASP A CA 1
ATOM 1479 C C . ASP A 1 185 ? -3.695 -14.875 4.543 1.00 89.69 185 ASP A C 1
ATOM 1481 O O . ASP A 1 185 ? -3.254 -14.530 3.442 1.00 89.69 185 ASP A O 1
ATOM 1485 N N . LYS A 1 186 ? -4.724 -15.728 4.660 1.00 90.19 186 LYS A N 1
ATOM 1486 C CA . LYS A 1 186 ? -5.374 -16.372 3.507 1.00 90.19 186 LYS A CA 1
ATOM 1487 C C . LYS A 1 186 ? -6.013 -15.346 2.572 1.00 90.19 186 LYS A C 1
ATOM 1489 O O . LYS A 1 186 ? -5.808 -15.413 1.360 1.00 90.19 186 LYS A O 1
ATOM 1494 N N . PHE A 1 187 ? -6.766 -14.395 3.121 1.00 91.88 187 PHE A N 1
ATOM 1495 C CA . PHE A 1 187 ? -7.447 -13.344 2.369 1.00 91.88 187 PHE A CA 1
ATOM 1496 C C . PHE A 1 187 ? -6.444 -12.551 1.534 1.00 91.88 187 PHE A C 1
ATOM 1498 O O . PHE A 1 187 ? -6.606 -12.434 0.324 1.00 91.88 187 PHE A O 1
ATOM 1505 N N . SER A 1 188 ? -5.345 -12.104 2.149 1.00 89.75 188 SER A N 1
ATOM 1506 C CA . SER A 1 188 ? -4.334 -11.296 1.468 1.00 89.75 188 SER A CA 1
ATOM 1507 C C . SER A 1 188 ? -3.672 -12.010 0.285 1.00 89.75 188 SER A C 1
ATOM 1509 O O . SER A 1 1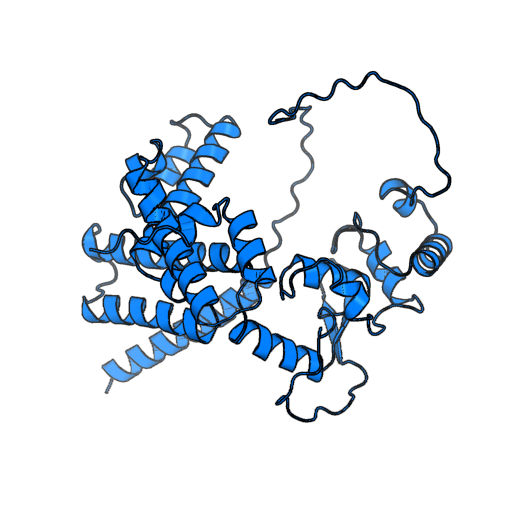88 ? -3.197 -11.330 -0.618 1.00 89.75 188 SER A O 1
ATOM 1511 N N . LYS A 1 189 ? -3.623 -13.347 0.278 1.00 90.25 189 LYS A N 1
ATOM 1512 C CA . LYS A 1 189 ? -3.030 -14.154 -0.803 1.00 90.25 189 LYS A CA 1
ATOM 1513 C C . LYS A 1 189 ? -4.020 -14.500 -1.914 1.00 90.25 189 LYS A C 1
ATOM 1515 O O . LYS A 1 189 ? -3.601 -14.867 -3.003 1.00 90.25 189 LYS A O 1
ATOM 1520 N N . THR A 1 190 ? -5.317 -14.433 -1.628 1.00 89.56 190 THR A N 1
ATOM 1521 C CA . THR A 1 190 ? -6.380 -14.940 -2.514 1.00 89.56 190 THR A CA 1
ATOM 1522 C C . THR A 1 190 ? -7.281 -13.847 -3.076 1.00 89.56 190 THR A C 1
ATOM 1524 O O . THR A 1 190 ? -8.043 -14.120 -3.996 1.00 89.56 190 THR A O 1
ATOM 1527 N N . HIS A 1 191 ? -7.204 -12.626 -2.542 1.00 92.94 191 HIS A N 1
ATOM 1528 C CA . HIS A 1 191 ? -8.032 -11.494 -2.953 1.00 92.94 191 HIS A CA 1
ATOM 1529 C C . HIS A 1 191 ? -7.187 -10.388 -3.600 1.00 92.94 191 HIS A C 1
ATOM 1531 O O . HIS A 1 191 ? -5.987 -10.288 -3.319 1.00 92.94 191 HIS A O 1
ATOM 1537 N N . PRO A 1 192 ? -7.802 -9.533 -4.441 1.00 95.62 192 PRO A N 1
ATOM 1538 C CA . PRO A 1 192 ? -7.118 -8.402 -5.057 1.00 95.62 192 PRO A CA 1
ATOM 1539 C C . PRO A 1 192 ? -6.414 -7.509 -4.025 1.00 95.62 192 PRO A C 1
ATOM 1541 O O . PRO A 1 192 ? -6.982 -7.156 -2.989 1.00 95.62 192 PRO A O 1
ATOM 1544 N N . LYS A 1 193 ? -5.167 -7.125 -4.314 1.00 95.25 193 LYS A N 1
ATOM 1545 C CA . LYS A 1 193 ? -4.340 -6.278 -3.439 1.00 95.25 193 LYS A CA 1
ATOM 1546 C C . LYS A 1 193 ? -4.668 -4.791 -3.613 1.00 95.25 193 LYS A C 1
ATOM 1548 O O . LYS A 1 193 ? -4.823 -4.351 -4.747 1.00 95.25 193 LYS A O 1
ATOM 1553 N N . PRO A 1 194 ? -4.644 -3.968 -2.557 1.00 95.06 194 PRO A N 1
ATOM 1554 C CA . PRO A 1 194 ? -4.837 -2.524 -2.694 1.00 95.06 194 PRO A CA 1
ATOM 1555 C C . PRO A 1 194 ? -3.865 -1.898 -3.718 1.00 95.06 194 PRO A C 1
ATOM 1557 O O . PRO A 1 194 ? -2.692 -2.290 -3.743 1.00 95.06 194 PRO A O 1
ATOM 1560 N N . PRO A 1 195 ? -4.292 -0.896 -4.513 1.00 94.38 195 PRO A N 1
ATOM 1561 C CA . PRO A 1 195 ? -3.450 -0.221 -5.506 1.00 94.38 195 PRO A CA 1
ATOM 1562 C C . PRO A 1 195 ? -2.092 0.233 -4.958 1.00 94.38 195 PRO A C 1
ATOM 1564 O O . PRO A 1 195 ? -1.057 -0.057 -5.552 1.00 94.38 195 PRO A O 1
ATOM 1567 N N . ASN A 1 196 ? -2.085 0.868 -3.782 1.00 91.94 196 ASN A N 1
ATOM 1568 C CA . ASN A 1 196 ? -0.862 1.363 -3.145 1.00 91.94 196 ASN A CA 1
ATOM 1569 C C . ASN A 1 196 ? 0.074 0.226 -2.710 1.00 91.94 196 ASN A C 1
ATOM 1571 O O . ASN A 1 196 ? 1.294 0.370 -2.767 1.00 91.94 196 ASN A O 1
ATOM 1575 N N . THR A 1 197 ? -0.479 -0.920 -2.301 1.00 93.69 197 THR A N 1
ATOM 1576 C CA . THR A 1 197 ? 0.307 -2.113 -1.962 1.00 93.69 197 THR A CA 1
ATOM 1577 C C . THR A 1 197 ? 0.970 -2.696 -3.208 1.00 93.69 197 THR A C 1
ATOM 1579 O O . THR A 1 197 ? 2.148 -3.044 -3.156 1.00 93.69 197 THR A O 1
ATOM 1582 N N . ILE A 1 198 ? 0.246 -2.760 -4.335 1.00 95.50 198 ILE A N 1
ATOM 1583 C CA . ILE A 1 198 ? 0.807 -3.192 -5.625 1.00 95.50 198 ILE A CA 1
ATOM 1584 C C . ILE A 1 198 ? 1.923 -2.237 -6.053 1.00 95.50 198 ILE A C 1
ATOM 1586 O O . ILE A 1 198 ? 3.029 -2.699 -6.317 1.00 95.50 198 ILE A O 1
ATOM 1590 N N . ALA A 1 199 ? 1.665 -0.925 -6.048 1.00 93.81 199 ALA A N 1
ATOM 1591 C CA . ALA A 1 199 ? 2.628 0.091 -6.469 1.00 93.81 199 ALA A CA 1
ATOM 1592 C C . ALA A 1 199 ? 3.923 0.046 -5.641 1.00 93.81 199 ALA A C 1
ATOM 1594 O O . ALA A 1 199 ? 5.014 0.026 -6.202 1.00 93.81 199 ALA A O 1
ATOM 1595 N N . ARG A 1 200 ? 3.820 -0.066 -4.308 1.00 92.12 200 ARG A N 1
ATOM 1596 C CA . ARG A 1 200 ? 4.987 -0.166 -3.416 1.00 92.12 200 ARG A CA 1
ATOM 1597 C C . ARG A 1 200 ? 5.843 -1.397 -3.721 1.00 92.12 200 ARG A C 1
ATOM 1599 O O . ARG A 1 200 ? 7.069 -1.307 -3.769 1.00 92.12 200 ARG A O 1
ATOM 1606 N N . GLN A 1 201 ? 5.207 -2.551 -3.925 1.00 93.50 201 GLN A N 1
ATOM 1607 C CA . GLN A 1 201 ? 5.928 -3.781 -4.248 1.00 93.50 201 GLN A CA 1
ATOM 1608 C C . GLN A 1 201 ? 6.518 -3.738 -5.663 1.00 93.50 201 GLN A C 1
ATOM 1610 O O . GLN A 1 201 ? 7.644 -4.206 -5.850 1.00 93.50 201 GLN A O 1
ATOM 1615 N N . GLN A 1 202 ? 5.795 -3.178 -6.639 1.00 93.62 202 GLN A N 1
ATOM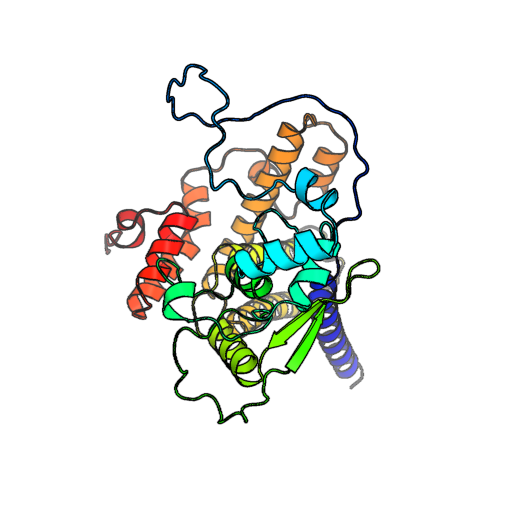 1616 C CA . GLN A 1 202 ? 6.300 -2.961 -7.995 1.00 93.62 202 GLN A CA 1
ATOM 1617 C C . GLN A 1 202 ? 7.537 -2.075 -7.971 1.00 93.62 202 GLN A C 1
ATOM 1619 O O . GLN A 1 202 ? 8.555 -2.503 -8.495 1.00 93.62 202 GLN A O 1
ATOM 1624 N N . GLN A 1 203 ? 7.490 -0.923 -7.295 1.00 92.19 203 GLN A N 1
ATOM 1625 C CA . GLN A 1 203 ? 8.623 -0.004 -7.192 1.00 92.19 203 GLN A CA 1
ATOM 1626 C C . GLN A 1 203 ? 9.859 -0.693 -6.599 1.00 92.19 203 GLN A C 1
ATOM 1628 O O . GLN A 1 203 ? 10.927 -0.704 -7.212 1.00 92.19 203 GLN A O 1
ATOM 1633 N N . SER A 1 204 ? 9.699 -1.349 -5.443 1.00 90.69 204 SER A N 1
ATOM 1634 C CA . SER A 1 204 ? 10.803 -2.072 -4.804 1.00 90.69 204 SER A CA 1
ATOM 1635 C C . SER A 1 204 ? 11.368 -3.175 -5.707 1.00 90.69 204 SER A C 1
ATOM 1637 O O . SER A 1 204 ? 12.575 -3.412 -5.732 1.00 90.69 204 SER A O 1
ATOM 1639 N N . SER A 1 205 ? 10.516 -3.854 -6.476 1.00 91.81 205 SER A N 1
ATOM 1640 C CA . SER A 1 205 ? 10.958 -4.912 -7.392 1.00 91.81 205 SER A CA 1
ATOM 1641 C C . SER A 1 205 ? 11.610 -4.340 -8.652 1.00 91.81 205 SER A C 1
ATOM 1643 O O . SER A 1 205 ? 12.591 -4.904 -9.131 1.00 91.81 205 SER A O 1
ATOM 1645 N N . SER A 1 206 ? 11.106 -3.216 -9.167 1.00 92.38 206 SER A N 1
ATOM 1646 C CA . SER A 1 206 ? 11.614 -2.565 -10.370 1.00 92.38 206 SER A CA 1
ATOM 1647 C C . SER A 1 206 ? 12.999 -1.975 -10.156 1.00 92.38 206 SER A C 1
ATOM 1649 O O . SER A 1 206 ? 13.855 -2.179 -11.006 1.00 92.38 206 SER A O 1
ATOM 1651 N N . GLU A 1 207 ? 13.252 -1.328 -9.013 1.00 90.31 207 GLU A N 1
ATOM 1652 C CA . GLU A 1 207 ? 14.579 -0.793 -8.677 1.00 90.31 207 GLU A CA 1
ATOM 1653 C C . GLU A 1 207 ? 15.632 -1.910 -8.689 1.00 90.31 207 GLU A C 1
ATOM 1655 O O . GLU A 1 207 ? 16.627 -1.825 -9.405 1.00 90.31 207 GLU A O 1
ATOM 1660 N N . ASN A 1 208 ? 15.359 -3.010 -7.981 1.00 87.94 208 ASN A N 1
ATOM 1661 C CA . ASN A 1 208 ? 16.280 -4.143 -7.887 1.00 87.94 208 ASN A CA 1
ATOM 1662 C C . ASN A 1 208 ? 16.519 -4.840 -9.237 1.00 87.94 208 ASN A C 1
ATOM 1664 O O . ASN A 1 208 ? 17.653 -5.207 -9.548 1.00 87.94 208 ASN A O 1
ATOM 1668 N N . LEU A 1 209 ? 15.461 -5.074 -10.022 1.00 89.19 209 LEU A N 1
ATOM 1669 C CA . LEU A 1 209 ? 15.563 -5.816 -11.282 1.00 89.19 209 LEU A CA 1
ATOM 1670 C C . LEU A 1 209 ? 16.155 -4.977 -12.416 1.00 89.19 209 LEU A C 1
ATOM 1672 O O . LEU A 1 209 ? 16.985 -5.486 -13.169 1.00 89.19 209 LEU A O 1
ATOM 1676 N N . LEU A 1 210 ? 15.778 -3.701 -12.533 1.00 89.31 210 LEU A N 1
ATOM 1677 C CA . LEU A 1 210 ? 16.332 -2.823 -13.564 1.00 89.31 210 LEU A CA 1
ATOM 1678 C C . LEU A 1 210 ? 17.786 -2.478 -13.277 1.00 89.31 210 LEU A C 1
ATOM 1680 O O . LEU A 1 210 ? 18.577 -2.479 -14.212 1.00 89.31 210 LEU A O 1
ATOM 1684 N N . GLU A 1 211 ? 18.167 -2.250 -12.017 1.00 87.25 211 GLU A N 1
ATOM 1685 C CA . GLU A 1 211 ? 19.576 -2.058 -11.668 1.00 87.25 211 GLU A CA 1
ATOM 1686 C C . GLU A 1 211 ? 20.396 -3.311 -11.994 1.00 87.25 211 GLU A C 1
ATOM 1688 O O . GLU A 1 211 ? 21.448 -3.206 -12.618 1.00 87.25 211 GLU A O 1
ATOM 1693 N N . LEU A 1 212 ? 19.898 -4.504 -11.645 1.00 87.94 212 LEU A N 1
ATOM 1694 C CA . LEU A 1 212 ? 20.572 -5.762 -11.972 1.00 87.94 212 LEU A CA 1
ATOM 1695 C C . LEU A 1 212 ? 20.769 -5.931 -13.485 1.00 87.94 212 LEU A C 1
ATOM 1697 O O . LEU A 1 212 ? 21.854 -6.315 -13.925 1.00 87.94 212 LEU A O 1
ATOM 1701 N N . ARG A 1 213 ? 19.731 -5.650 -14.278 1.00 88.12 213 ARG A N 1
ATOM 1702 C CA . ARG A 1 213 ? 19.801 -5.760 -15.735 1.00 88.12 213 ARG A CA 1
ATOM 1703 C C . ARG A 1 213 ? 20.711 -4.688 -16.334 1.00 88.12 213 ARG A C 1
ATOM 1705 O O . ARG A 1 213 ? 21.530 -5.005 -17.186 1.00 88.12 213 ARG A O 1
ATOM 1712 N N . HIS A 1 214 ? 20.637 -3.454 -15.850 1.00 87.44 214 HIS A N 1
ATOM 1713 C CA . HIS A 1 214 ? 21.519 -2.371 -16.275 1.00 87.44 214 HIS A CA 1
ATOM 1714 C C . HIS A 1 214 ? 22.992 -2.673 -15.945 1.00 87.44 214 HIS A C 1
ATOM 1716 O O . HIS A 1 214 ? 23.870 -2.477 -16.785 1.00 87.44 214 HIS A O 1
ATOM 1722 N N . ASP A 1 215 ? 23.275 -3.220 -14.759 1.00 87.31 215 ASP A N 1
ATOM 1723 C CA . ASP A 1 215 ? 24.612 -3.687 -14.382 1.00 87.31 215 ASP A CA 1
ATOM 1724 C C . ASP A 1 215 ? 25.119 -4.765 -15.360 1.00 87.31 215 ASP A C 1
ATOM 1726 O O . ASP A 1 215 ? 26.272 -4.713 -15.796 1.00 87.31 215 ASP A O 1
ATOM 1730 N N . TYR A 1 216 ? 24.257 -5.722 -15.724 1.00 88.88 216 TYR A N 1
ATOM 1731 C CA . TYR A 1 216 ? 24.568 -6.812 -16.652 1.00 88.88 216 TYR A CA 1
ATOM 1732 C C . TYR A 1 216 ? 24.793 -6.327 -18.096 1.00 88.88 216 TYR A C 1
ATOM 1734 O O . TYR A 1 216 ? 25.801 -6.679 -18.705 1.00 88.88 216 TYR A O 1
ATOM 1742 N N . GLU A 1 217 ? 23.886 -5.509 -18.635 1.00 88.00 217 GLU A N 1
ATOM 1743 C CA . GLU A 1 217 ? 23.868 -5.105 -20.048 1.00 88.00 217 GLU A CA 1
ATOM 1744 C C . GLU A 1 217 ? 24.796 -3.919 -20.349 1.00 88.00 217 GLU A C 1
ATOM 1746 O O . GLU A 1 217 ? 25.383 -3.866 -21.427 1.00 88.00 217 GLU A O 1
ATOM 1751 N N . GLN A 1 218 ? 24.933 -2.966 -19.418 1.00 85.44 218 GLN A N 1
ATOM 1752 C CA . GLN A 1 218 ? 25.559 -1.661 -19.684 1.00 85.44 218 GLN A CA 1
ATOM 1753 C C . GLN A 1 218 ? 26.825 -1.402 -18.859 1.00 85.44 218 GLN A C 1
ATOM 1755 O O . GLN A 1 218 ? 27.736 -0.727 -19.334 1.00 85.44 218 GLN A O 1
ATOM 1760 N N . ARG A 1 219 ? 26.933 -1.941 -17.635 1.00 84.56 219 ARG A N 1
ATOM 1761 C CA . ARG A 1 219 ? 28.094 -1.692 -16.747 1.00 84.56 219 ARG A CA 1
ATOM 1762 C C . ARG A 1 219 ? 29.138 -2.808 -16.745 1.00 84.56 219 ARG A C 1
ATOM 1764 O O . ARG A 1 219 ? 29.937 -2.909 -15.817 1.00 84.56 219 ARG A O 1
ATOM 1771 N N . GLY A 1 220 ? 29.146 -3.646 -17.780 1.00 84.81 220 GLY A N 1
ATOM 1772 C CA . GLY A 1 220 ? 30.138 -4.712 -17.934 1.00 84.81 220 GLY A CA 1
ATOM 1773 C C . GLY A 1 220 ? 29.973 -5.866 -16.944 1.00 84.81 220 GLY A C 1
ATOM 1774 O O . GLY A 1 220 ? 30.943 -6.571 -16.679 1.00 84.81 220 GLY A O 1
ATOM 1775 N N . ASN A 1 221 ? 28.764 -6.060 -16.404 1.00 89.00 221 ASN A N 1
ATOM 1776 C CA . ASN A 1 221 ? 28.409 -7.167 -15.521 1.00 89.00 221 ASN A CA 1
ATOM 1777 C C . ASN A 1 221 ? 29.352 -7.313 -14.304 1.00 89.00 221 ASN A C 1
ATOM 1779 O O . ASN A 1 221 ? 30.003 -8.348 -14.129 1.00 89.00 221 ASN A O 1
ATOM 1783 N N . PRO A 1 222 ? 29.414 -6.305 -13.414 1.00 87.94 222 PRO A N 1
ATOM 1784 C CA . PRO A 1 222 ? 30.342 -6.300 -12.279 1.00 87.94 222 PRO A CA 1
ATOM 1785 C C . PRO A 1 222 ? 30.100 -7.452 -11.293 1.00 87.94 222 PRO A C 1
ATOM 1787 O O . PRO A 1 222 ? 30.990 -7.820 -10.530 1.00 87.94 222 PRO A O 1
ATOM 1790 N N . ARG A 1 223 ? 28.893 -8.030 -11.303 1.00 85.69 223 ARG A N 1
ATOM 1791 C CA . ARG A 1 223 ? 28.489 -9.145 -10.436 1.00 85.69 223 ARG A CA 1
ATOM 1792 C C . ARG A 1 223 ? 28.870 -10.515 -11.007 1.00 85.69 223 ARG A C 1
ATOM 1794 O O . ARG A 1 223 ? 28.738 -11.508 -10.298 1.00 85.69 223 ARG A O 1
ATOM 1801 N N . GLY A 1 224 ? 29.335 -10.579 -12.259 1.00 88.25 224 GLY A N 1
ATOM 1802 C CA . GLY A 1 224 ? 29.621 -11.837 -12.949 1.00 88.25 224 GLY A CA 1
ATOM 1803 C C . GLY A 1 224 ? 28.377 -12.704 -13.169 1.00 88.25 224 GLY A C 1
ATOM 1804 O O . GLY A 1 224 ? 28.505 -13.921 -13.265 1.00 88.25 224 GLY A O 1
ATOM 1805 N N . THR A 1 225 ? 27.190 -12.091 -13.220 1.00 90.31 225 THR A N 1
ATOM 1806 C CA . THR A 1 225 ? 25.901 -12.773 -13.392 1.00 90.31 225 THR A CA 1
ATOM 1807 C C . THR A 1 225 ? 25.827 -13.397 -14.780 1.00 90.31 225 THR A C 1
ATOM 1809 O O . THR A 1 225 ? 26.102 -12.733 -15.776 1.00 90.31 225 THR A O 1
ATOM 1812 N N . THR A 1 226 ? 25.442 -14.659 -14.879 1.00 91.44 226 THR A N 1
ATOM 1813 C CA . THR A 1 226 ? 25.188 -15.318 -16.171 1.00 91.44 226 THR A CA 1
ATOM 1814 C C . THR A 1 226 ? 23.784 -14.989 -16.706 1.00 91.44 226 THR A C 1
ATOM 1816 O O . THR A 1 226 ? 22.901 -14.635 -15.918 1.00 91.44 226 THR A O 1
ATOM 1819 N N . PRO A 1 227 ? 23.529 -15.119 -18.024 1.00 89.69 227 PRO A N 1
ATOM 1820 C CA . PRO A 1 227 ? 22.178 -14.971 -18.572 1.00 89.69 227 PRO A CA 1
ATOM 1821 C C . PRO A 1 227 ? 21.150 -15.875 -17.873 1.00 89.69 227 PRO A C 1
ATOM 1823 O O . PRO A 1 227 ? 20.031 -15.450 -17.587 1.00 89.69 227 PRO A O 1
ATOM 1826 N N . GLU A 1 228 ? 21.533 -17.116 -17.561 1.00 92.25 228 GLU A N 1
ATOM 1827 C CA . GLU A 1 228 ? 20.674 -18.090 -16.889 1.00 92.25 228 GLU A CA 1
ATOM 1828 C C . GLU A 1 228 ? 20.349 -17.669 -15.451 1.00 92.25 228 GLU A C 1
ATOM 1830 O O . GLU A 1 228 ? 19.202 -17.786 -15.016 1.00 92.25 228 GLU A O 1
ATOM 1835 N N . GLU A 1 229 ? 21.332 -17.144 -14.714 1.00 91.69 229 GLU A N 1
ATOM 1836 C CA . GLU A 1 229 ? 21.118 -16.616 -13.363 1.00 91.69 229 GLU A CA 1
ATOM 1837 C C . GLU A 1 229 ? 20.210 -15.387 -13.376 1.00 91.69 229 GLU A C 1
ATOM 1839 O O . GLU A 1 229 ? 19.310 -15.295 -12.540 1.00 91.69 229 GLU A O 1
ATOM 1844 N N . LEU A 1 230 ? 20.391 -14.470 -14.334 1.00 89.44 230 LEU A N 1
ATOM 1845 C CA . LEU A 1 230 ? 19.527 -13.298 -14.487 1.00 89.44 230 LEU A CA 1
ATOM 1846 C C . LEU A 1 230 ? 18.070 -13.722 -14.720 1.00 89.44 230 LEU A C 1
ATOM 1848 O O . LEU A 1 230 ? 17.177 -13.293 -13.986 1.00 89.44 230 LEU A O 1
ATOM 1852 N N . ALA A 1 231 ? 17.840 -14.640 -15.663 1.00 89.75 231 ALA A N 1
ATOM 1853 C CA . ALA A 1 231 ? 16.513 -15.182 -15.942 1.00 89.75 231 ALA A CA 1
ATOM 1854 C C . ALA A 1 231 ? 15.911 -15.908 -14.722 1.00 89.75 231 ALA A C 1
ATOM 1856 O O . ALA A 1 231 ? 14.718 -15.780 -14.434 1.00 89.75 231 ALA A O 1
ATOM 1857 N N . GLN A 1 232 ? 16.724 -16.648 -13.960 1.00 91.12 232 GLN A N 1
ATOM 1858 C CA . GLN A 1 232 ? 16.272 -17.333 -12.748 1.00 91.12 232 GLN A CA 1
ATOM 1859 C C . GLN A 1 232 ? 15.891 -16.354 -11.628 1.00 91.12 232 GLN A C 1
ATOM 1861 O O . GLN A 1 232 ? 14.927 -16.601 -10.889 1.00 91.12 232 GLN A O 1
ATOM 1866 N N . ILE A 1 233 ? 16.632 -15.253 -11.490 1.00 89.06 233 ILE A N 1
ATOM 1867 C CA . ILE A 1 233 ? 16.326 -14.179 -10.544 1.00 89.06 233 ILE A CA 1
ATOM 1868 C C . ILE A 1 233 ? 14.993 -13.531 -10.929 1.00 89.06 233 ILE A C 1
ATOM 1870 O O . ILE A 1 233 ? 14.083 -13.512 -10.097 1.00 89.06 233 ILE A O 1
ATOM 1874 N N . GLU A 1 234 ? 14.839 -13.092 -12.183 1.00 88.38 234 GLU A N 1
ATOM 1875 C CA . GLU A 1 234 ? 13.596 -12.505 -12.711 1.00 88.38 234 GLU A CA 1
ATOM 1876 C C . GLU A 1 234 ? 12.389 -13.435 -12.469 1.00 88.38 234 GLU A C 1
ATOM 1878 O O . GLU A 1 234 ? 11.387 -13.037 -11.863 1.00 88.38 234 GLU A O 1
ATOM 1883 N N . ALA A 1 235 ? 12.515 -14.718 -12.826 1.00 89.81 235 ALA A N 1
ATOM 1884 C CA . ALA A 1 235 ? 11.471 -15.719 -12.607 1.00 89.81 235 ALA A CA 1
ATOM 1885 C C . ALA A 1 235 ? 11.139 -15.920 -11.117 1.00 89.81 235 ALA A C 1
ATOM 1887 O O . ALA A 1 235 ? 9.982 -16.144 -10.750 1.00 89.81 235 ALA A O 1
ATOM 1888 N N . THR A 1 236 ? 12.135 -15.831 -10.233 1.00 89.56 236 THR A N 1
ATOM 1889 C CA . THR A 1 236 ? 11.932 -15.970 -8.785 1.00 89.56 236 THR A CA 1
ATOM 1890 C C . THR A 1 236 ? 11.174 -14.786 -8.198 1.00 89.56 236 THR A C 1
ATOM 1892 O O . THR A 1 236 ? 10.283 -15.011 -7.376 1.00 89.56 236 THR A O 1
ATOM 1895 N N . TYR A 1 237 ? 11.472 -13.554 -8.621 1.00 86.00 237 TYR A N 1
ATOM 1896 C CA . TYR A 1 237 ? 10.717 -12.368 -8.203 1.00 86.00 237 TYR A CA 1
ATOM 1897 C C . TYR A 1 237 ? 9.248 -12.482 -8.604 1.00 86.00 237 TYR A C 1
ATOM 1899 O O . TYR A 1 237 ? 8.368 -12.357 -7.750 1.00 86.00 237 TYR A O 1
ATOM 1907 N N . LYS A 1 238 ? 8.990 -12.812 -9.875 1.00 89.12 238 LYS A N 1
ATOM 1908 C CA . LYS A 1 238 ? 7.631 -12.984 -10.397 1.00 89.12 238 LYS A CA 1
ATOM 1909 C C . LYS A 1 238 ? 6.863 -14.066 -9.642 1.00 89.12 238 LYS A C 1
ATOM 1911 O O . LYS A 1 238 ? 5.764 -13.818 -9.152 1.00 89.12 238 LYS A O 1
ATOM 1916 N N . ARG A 1 239 ? 7.460 -15.251 -9.476 1.00 91.12 239 ARG A N 1
ATOM 1917 C CA . ARG A 1 239 ? 6.840 -16.365 -8.744 1.00 91.12 239 ARG A CA 1
ATOM 1918 C C . ARG A 1 239 ? 6.491 -15.982 -7.305 1.00 91.12 239 ARG A C 1
ATOM 1920 O O . ARG A 1 239 ? 5.368 -16.222 -6.880 1.00 91.12 239 ARG A O 1
ATOM 1927 N N . ARG A 1 240 ? 7.416 -15.352 -6.572 1.00 90.12 240 ARG A N 1
ATOM 1928 C CA . ARG A 1 240 ? 7.168 -14.920 -5.186 1.00 90.12 240 ARG A CA 1
ATOM 1929 C C . ARG A 1 240 ? 6.057 -13.879 -5.098 1.00 90.12 240 ARG A C 1
ATOM 1931 O O . ARG A 1 240 ? 5.247 -13.943 -4.181 1.00 90.12 240 ARG A O 1
ATOM 1938 N N . ALA A 1 241 ? 5.999 -12.933 -6.036 1.00 91.25 241 ALA A N 1
ATOM 1939 C CA . ALA A 1 241 ? 4.919 -11.953 -6.080 1.00 91.25 241 ALA A CA 1
ATOM 1940 C C . ALA A 1 241 ? 3.554 -12.648 -6.246 1.00 91.25 241 ALA A C 1
ATOM 1942 O O . ALA A 1 241 ? 2.627 -12.373 -5.484 1.00 91.25 241 ALA A O 1
ATOM 1943 N N . VAL A 1 242 ? 3.457 -13.617 -7.160 1.00 90.94 242 VAL A N 1
ATOM 1944 C CA . VAL A 1 242 ? 2.233 -14.408 -7.366 1.00 90.94 242 VAL A CA 1
ATOM 1945 C C . VAL A 1 242 ? 1.874 -15.239 -6.128 1.00 90.94 242 VAL A C 1
ATOM 1947 O O . VAL A 1 242 ? 0.725 -15.214 -5.697 1.00 90.94 242 VAL A O 1
ATOM 1950 N N . GLU A 1 243 ? 2.842 -15.909 -5.494 1.00 91.19 243 GLU A N 1
ATOM 1951 C CA . GLU A 1 243 ? 2.636 -16.662 -4.240 1.00 91.19 243 GLU A CA 1
ATOM 1952 C C . GLU A 1 243 ? 2.108 -15.778 -3.093 1.00 91.19 243 GLU A C 1
ATOM 1954 O O . GLU A 1 243 ? 1.392 -16.248 -2.206 1.00 91.19 243 GLU A O 1
ATOM 1959 N N . LEU A 1 244 ? 2.441 -14.486 -3.113 1.00 90.94 244 LEU A N 1
ATOM 1960 C CA . LEU A 1 244 ? 1.977 -13.489 -2.148 1.00 90.94 244 LEU A CA 1
ATOM 1961 C C . LEU A 1 244 ? 0.640 -12.832 -2.537 1.00 90.94 244 LEU A C 1
ATOM 1963 O O . LEU A 1 244 ? 0.177 -11.944 -1.814 1.00 90.94 244 LEU A O 1
ATOM 1967 N N . GLY A 1 245 ? 0.016 -13.257 -3.639 1.00 93.00 245 GLY A N 1
ATOM 1968 C CA . GLY A 1 245 ? -1.277 -12.765 -4.121 1.00 93.00 245 GLY A CA 1
ATOM 1969 C C . GLY A 1 245 ? -1.208 -11.468 -4.928 1.00 93.00 245 GLY A C 1
ATOM 1970 O O . GLY A 1 245 ? -2.222 -10.792 -5.080 1.00 93.00 245 GLY A O 1
ATOM 1971 N N . TYR A 1 246 ? -0.029 -11.066 -5.410 1.00 95.88 246 TYR A N 1
ATOM 1972 C CA . TYR A 1 246 ? 0.076 -9.919 -6.312 1.00 95.88 246 TYR A CA 1
ATOM 1973 C C . TYR A 1 246 ? -0.363 -10.285 -7.741 1.00 95.88 246 TYR A C 1
ATOM 1975 O O . TYR A 1 246 ? -0.196 -11.431 -8.164 1.00 95.88 246 TYR A O 1
ATOM 1983 N N . PRO A 1 247 ? -0.891 -9.319 -8.516 1.00 95.94 247 PRO A N 1
ATOM 1984 C CA . PRO A 1 247 ? -1.211 -9.547 -9.921 1.00 95.94 247 PRO A CA 1
ATOM 1985 C C . PRO A 1 247 ? 0.050 -9.862 -10.722 1.00 95.94 247 PRO A C 1
ATOM 1987 O O . PRO A 1 247 ? 0.982 -9.066 -10.735 1.00 95.94 247 PRO A O 1
ATOM 1990 N N . GLN A 1 248 ? 0.073 -10.994 -11.421 1.00 94.75 248 GLN A N 1
ATOM 1991 C CA . GLN A 1 248 ? 1.217 -11.394 -12.248 1.00 94.75 248 GLN A CA 1
ATOM 1992 C C . GLN A 1 248 ? 1.566 -10.347 -13.318 1.00 94.75 248 GLN A C 1
ATOM 1994 O O . GLN A 1 248 ? 2.742 -10.125 -13.588 1.00 94.75 248 GLN A O 1
ATOM 1999 N N . GLU A 1 249 ? 0.553 -9.661 -13.865 1.00 95.88 249 GLU A N 1
ATOM 2000 C CA . GLU A 1 249 ? 0.697 -8.643 -14.911 1.00 95.88 249 GLU A CA 1
ATOM 2001 C C . GLU A 1 249 ? 1.582 -7.480 -14.448 1.00 95.88 249 GLU A C 1
ATOM 2003 O O . GLU A 1 249 ? 2.345 -6.918 -15.228 1.00 95.88 249 GLU A O 1
ATOM 2008 N N . ALA A 1 250 ? 1.513 -7.144 -13.158 1.00 95.69 250 ALA A N 1
ATOM 2009 C CA . ALA A 1 250 ? 2.281 -6.065 -12.551 1.00 95.69 250 ALA A CA 1
ATOM 2010 C C . ALA A 1 250 ? 3.786 -6.370 -12.449 1.00 95.69 250 ALA A C 1
ATOM 2012 O O . ALA A 1 250 ? 4.579 -5.456 -12.234 1.00 95.69 250 ALA A O 1
ATOM 2013 N N . PHE A 1 251 ? 4.183 -7.637 -12.580 1.00 94.12 251 PHE A N 1
ATOM 2014 C CA . PHE A 1 251 ? 5.566 -8.095 -12.415 1.00 94.12 251 PHE A CA 1
ATOM 2015 C C . PHE A 1 251 ? 6.171 -8.607 -13.725 1.00 94.12 251 PHE A C 1
ATOM 2017 O O . PHE A 1 251 ? 7.222 -9.246 -13.710 1.00 94.12 251 PHE A O 1
ATOM 2024 N N . GLU A 1 252 ? 5.527 -8.318 -14.857 1.00 92.19 252 GLU A N 1
ATOM 2025 C CA . GLU A 1 252 ? 6.179 -8.415 -16.159 1.00 92.19 252 GLU A CA 1
ATOM 2026 C C . GLU A 1 252 ? 7.213 -7.296 -16.317 1.00 92.19 252 GLU A C 1
ATOM 2028 O O . GLU A 1 252 ? 7.062 -6.206 -15.758 1.00 92.19 252 GLU A O 1
ATOM 2033 N N . TYR A 1 253 ? 8.255 -7.550 -17.110 1.00 90.19 253 TYR A N 1
ATOM 2034 C CA . TYR A 1 253 ? 9.369 -6.614 -17.281 1.00 90.19 253 TYR A CA 1
ATOM 2035 C C . TYR A 1 253 ? 8.909 -5.205 -17.686 1.00 90.19 253 TYR A C 1
ATOM 2037 O O . TYR A 1 253 ? 9.330 -4.227 -17.077 1.00 90.19 253 TYR A O 1
ATOM 2045 N N . GLU A 1 254 ? 8.005 -5.095 -18.662 1.00 93.31 254 GLU A N 1
ATOM 2046 C CA . GLU A 1 254 ? 7.490 -3.804 -19.134 1.00 93.31 254 GLU A CA 1
ATOM 2047 C C . GLU A 1 254 ? 6.728 -3.039 -18.037 1.00 93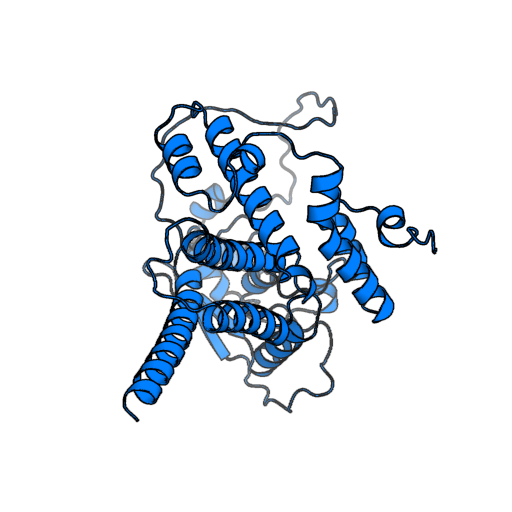.31 254 GLU A C 1
ATOM 2049 O O . GLU A 1 254 ? 6.891 -1.828 -17.893 1.00 93.31 254 GLU A O 1
ATOM 2054 N N . ALA A 1 255 ? 5.947 -3.738 -17.207 1.00 95.31 255 ALA A N 1
ATOM 2055 C CA . ALA A 1 255 ? 5.239 -3.123 -16.086 1.00 95.31 255 ALA A CA 1
ATOM 2056 C C . ALA A 1 255 ? 6.214 -2.585 -15.027 1.00 95.31 255 ALA A C 1
ATOM 2058 O O . ALA A 1 255 ? 6.032 -1.477 -14.521 1.00 95.31 255 ALA A O 1
ATOM 2059 N N . LEU A 1 256 ? 7.269 -3.347 -14.722 1.00 94.12 256 LEU A N 1
ATOM 2060 C CA . LEU A 1 256 ? 8.319 -2.929 -13.793 1.00 94.12 256 LEU A CA 1
ATOM 2061 C C . LEU A 1 256 ? 9.142 -1.763 -14.355 1.00 94.12 256 LEU A C 1
ATOM 2063 O O . LEU A 1 256 ? 9.406 -0.809 -13.626 1.00 94.12 256 LEU A O 1
ATOM 2067 N N . PHE A 1 257 ? 9.487 -1.798 -15.645 1.00 94.94 257 PHE A N 1
ATOM 2068 C CA . PHE A 1 257 ? 10.143 -0.695 -16.348 1.00 94.94 257 PHE A CA 1
ATOM 2069 C C . PHE A 1 257 ? 9.357 0.609 -16.183 1.00 94.94 257 PHE A C 1
ATOM 2071 O O . PHE A 1 257 ? 9.894 1.603 -15.692 1.00 94.94 257 PHE A O 1
ATOM 2078 N N . TRP A 1 258 ? 8.064 0.597 -16.513 1.00 96.00 258 TRP A N 1
ATOM 2079 C CA . TRP A 1 258 ? 7.238 1.796 -16.406 1.00 96.00 258 TRP A CA 1
ATOM 2080 C C . TRP A 1 258 ? 6.971 2.223 -14.964 1.00 96.00 258 TRP A C 1
ATOM 2082 O O . TRP A 1 258 ? 6.903 3.422 -14.701 1.00 96.00 258 TRP A O 1
ATOM 2092 N N . SER A 1 259 ? 6.880 1.280 -14.021 1.00 95.12 259 SER A N 1
ATOM 2093 C CA . SER A 1 259 ? 6.785 1.601 -12.593 1.00 95.12 259 SER A CA 1
ATOM 2094 C C . SER A 1 259 ? 8.009 2.380 -12.109 1.00 95.12 259 SER A C 1
ATOM 2096 O O . SER A 1 259 ? 7.850 3.362 -11.387 1.00 95.12 259 SER A O 1
ATOM 2098 N N . TYR A 1 260 ? 9.214 1.971 -12.514 1.00 95.25 260 TYR A N 1
ATOM 2099 C CA . TYR A 1 260 ? 10.447 2.689 -12.189 1.00 95.25 260 TYR A CA 1
ATOM 2100 C C . TYR A 1 260 ? 10.455 4.081 -12.816 1.00 95.25 260 TYR A C 1
ATOM 2102 O O . TYR A 1 260 ? 10.631 5.064 -12.106 1.00 95.25 260 TYR A O 1
ATOM 2110 N N . VAL A 1 261 ? 10.179 4.178 -14.122 1.00 95.75 261 VAL A N 1
ATOM 2111 C CA . VAL A 1 261 ? 10.136 5.466 -14.834 1.00 95.75 261 VAL A CA 1
ATOM 2112 C C . VAL A 1 261 ? 9.174 6.442 -14.156 1.00 95.75 261 VAL A C 1
ATOM 2114 O O . VAL A 1 261 ? 9.556 7.570 -13.863 1.00 95.75 261 VAL A O 1
ATOM 2117 N N . GLN A 1 262 ? 7.947 6.011 -13.850 1.00 94.44 262 GLN A N 1
ATOM 2118 C CA . GLN A 1 262 ? 6.941 6.867 -13.217 1.00 94.44 262 GLN A CA 1
ATOM 2119 C C . GLN A 1 262 ? 7.346 7.306 -11.804 1.00 94.44 262 GLN A C 1
ATOM 2121 O O . GLN A 1 262 ? 7.178 8.479 -11.467 1.00 94.44 262 GLN A O 1
ATOM 2126 N N . ALA A 1 263 ? 7.892 6.394 -10.990 1.00 93.44 263 ALA A N 1
ATOM 2127 C CA . ALA A 1 263 ? 8.351 6.710 -9.638 1.00 93.44 263 ALA A CA 1
ATOM 2128 C C . ALA A 1 263 ? 9.533 7.692 -9.659 1.00 93.44 263 ALA A C 1
ATOM 2130 O O . ALA A 1 263 ? 9.513 8.707 -8.966 1.00 93.44 263 ALA A O 1
ATOM 2131 N N . THR A 1 264 ? 10.528 7.449 -10.511 1.00 94.38 264 THR A N 1
ATOM 2132 C CA . THR A 1 264 ? 11.709 8.309 -10.631 1.00 94.38 264 THR A CA 1
ATOM 2133 C C . THR A 1 264 ? 11.380 9.662 -11.268 1.00 94.38 264 THR A C 1
ATOM 2135 O O . THR A 1 264 ? 11.924 10.683 -10.856 1.00 94.38 264 THR A O 1
ATOM 2138 N N . GLN A 1 265 ? 10.445 9.719 -12.222 1.00 94.88 265 GLN A N 1
ATOM 2139 C CA . GLN A 1 265 ? 9.938 10.981 -12.770 1.00 94.88 265 GLN A CA 1
ATOM 2140 C C . GLN A 1 265 ? 9.168 11.793 -11.719 1.00 94.88 265 GLN A C 1
ATOM 2142 O O . GLN A 1 265 ? 9.211 13.024 -11.728 1.00 94.88 265 GLN A O 1
ATOM 2147 N N . GLN A 1 266 ? 8.454 11.130 -10.807 1.00 93.56 266 GLN A N 1
ATOM 2148 C CA . GLN A 1 266 ? 7.819 11.798 -9.674 1.00 93.56 266 GLN A CA 1
ATOM 2149 C C . GLN A 1 266 ? 8.866 12.363 -8.701 1.00 93.56 266 GLN A C 1
ATOM 2151 O O . GLN A 1 266 ? 8.796 13.545 -8.380 1.00 93.56 266 GLN A O 1
ATOM 2156 N N . GLU A 1 267 ? 9.881 11.580 -8.324 1.00 93.81 267 GLU A N 1
ATOM 2157 C CA . GLU A 1 267 ? 10.991 12.051 -7.479 1.00 93.81 267 GLU A CA 1
ATOM 2158 C C . GLU A 1 267 ? 11.729 13.241 -8.117 1.00 93.81 267 GLU A C 1
ATOM 2160 O O . GLU A 1 267 ? 12.024 14.236 -7.453 1.00 93.81 267 GLU A O 1
ATOM 2165 N N . TYR A 1 268 ? 11.986 13.179 -9.426 1.00 94.56 268 TYR A N 1
ATOM 2166 C CA . TYR A 1 268 ? 12.593 14.280 -10.170 1.00 94.56 268 TYR A CA 1
ATOM 2167 C C . TYR A 1 268 ? 11.751 15.561 -10.083 1.00 94.56 268 TYR A C 1
ATOM 2169 O O . TYR A 1 268 ? 12.292 16.626 -9.782 1.00 94.56 268 TYR A O 1
ATOM 2177 N N . ARG A 1 269 ? 10.431 15.462 -10.291 1.00 93.69 269 ARG A N 1
ATOM 2178 C CA . ARG A 1 269 ? 9.509 16.604 -10.175 1.00 93.69 269 ARG A CA 1
ATOM 2179 C C . ARG A 1 269 ? 9.479 17.177 -8.760 1.00 93.69 269 ARG A C 1
ATOM 2181 O O . ARG A 1 269 ? 9.620 18.382 -8.606 1.00 93.69 269 ARG A O 1
ATOM 2188 N N . GLU A 1 270 ? 9.420 16.332 -7.735 1.00 93.62 270 GLU A N 1
ATOM 2189 C CA . GLU A 1 270 ? 9.447 16.767 -6.331 1.00 93.62 270 GLU A CA 1
ATOM 2190 C C . GLU A 1 270 ? 10.742 17.510 -5.967 1.00 93.62 270 GLU A C 1
ATOM 2192 O O . GLU A 1 270 ? 10.724 18.502 -5.230 1.00 93.62 270 GLU A O 1
ATOM 2197 N N . LEU A 1 271 ? 11.888 17.085 -6.511 1.00 92.25 271 LEU A N 1
ATOM 2198 C CA . LEU A 1 271 ? 13.140 17.823 -6.342 1.00 92.25 271 LEU A CA 1
ATOM 2199 C C . LEU A 1 271 ? 13.050 19.226 -6.959 1.00 92.25 271 LEU A C 1
ATOM 2201 O O . LEU A 1 271 ? 13.482 20.189 -6.326 1.00 92.25 271 LEU A O 1
ATOM 2205 N N . LEU A 1 272 ? 12.477 19.363 -8.155 1.00 91.75 272 LEU A N 1
ATOM 2206 C CA . LEU A 1 272 ? 12.311 20.671 -8.796 1.00 91.75 272 LEU A CA 1
ATOM 2207 C C . LEU A 1 272 ? 11.313 21.560 -8.040 1.00 91.75 272 LEU A C 1
ATOM 2209 O O . LEU A 1 272 ? 11.611 22.728 -7.783 1.00 91.75 272 LEU A O 1
ATOM 2213 N N . ASP A 1 273 ? 10.182 20.998 -7.614 1.00 90.81 273 ASP A N 1
ATOM 2214 C CA . ASP A 1 273 ? 9.126 21.712 -6.886 1.00 90.81 273 ASP A CA 1
ATOM 2215 C C . ASP A 1 273 ? 9.604 22.219 -5.515 1.00 90.81 273 ASP A C 1
ATOM 2217 O O . ASP A 1 273 ? 9.173 23.270 -5.042 1.00 90.81 273 ASP A O 1
ATOM 2221 N N . THR A 1 274 ? 10.571 21.532 -4.896 1.00 89.69 274 THR A N 1
ATOM 2222 C CA . THR A 1 274 ? 11.242 21.981 -3.659 1.00 89.69 274 THR A CA 1
ATOM 2223 C C . THR A 1 274 ? 12.352 23.017 -3.900 1.00 89.69 274 THR A C 1
ATOM 2225 O O . THR A 1 274 ? 13.168 23.291 -3.015 1.00 89.69 274 THR A O 1
ATOM 2228 N N . GLY A 1 275 ? 12.394 23.613 -5.095 1.00 84.50 275 GLY A N 1
ATOM 2229 C CA . GLY A 1 275 ? 13.302 24.696 -5.465 1.00 84.50 275 GLY A CA 1
ATOM 2230 C C . GLY A 1 275 ? 14.705 24.240 -5.868 1.00 84.50 275 GLY A C 1
ATOM 2231 O O . GLY A 1 275 ? 15.603 25.078 -5.995 1.00 84.50 275 GLY A O 1
ATOM 2232 N N . GLN A 1 276 ? 14.942 22.936 -6.064 1.00 86.94 276 GLN A N 1
ATOM 2233 C CA . GLN A 1 276 ? 16.219 22.479 -6.612 1.00 86.94 276 GLN A CA 1
ATOM 2234 C C . GLN A 1 276 ? 16.304 22.835 -8.095 1.00 86.94 276 GLN A C 1
ATOM 2236 O O . GLN A 1 276 ? 15.386 22.596 -8.871 1.00 86.94 276 GLN A O 1
ATOM 2241 N N . THR A 1 277 ? 17.452 23.355 -8.522 1.00 87.56 277 THR A N 1
ATOM 2242 C CA . THR A 1 277 ? 17.716 23.523 -9.953 1.00 87.56 277 THR A CA 1
ATOM 2243 C C . THR A 1 277 ? 18.121 22.190 -10.578 1.00 87.56 277 THR A C 1
ATOM 2245 O O . THR A 1 277 ? 18.635 21.290 -9.902 1.00 87.56 277 THR A O 1
ATOM 2248 N N . THR A 1 278 ? 17.984 22.088 -11.900 1.00 83.38 278 THR A N 1
ATOM 2249 C CA . THR A 1 278 ? 18.455 20.937 -12.694 1.00 83.38 278 THR A CA 1
ATOM 2250 C C . THR A 1 278 ? 19.952 20.654 -12.510 1.00 83.38 278 THR A C 1
ATOM 2252 O O . THR A 1 278 ? 20.405 19.527 -12.683 1.00 83.38 278 THR A O 1
ATOM 2255 N N . ASN A 1 279 ? 20.726 21.660 -12.088 1.00 85.25 279 ASN A N 1
ATOM 2256 C CA . ASN A 1 279 ? 22.158 21.558 -11.813 1.00 85.25 279 ASN A CA 1
ATOM 2257 C C . ASN A 1 279 ? 22.512 21.238 -10.351 1.00 85.25 279 ASN A C 1
ATOM 2259 O O . ASN A 1 279 ? 23.703 21.141 -10.029 1.00 85.25 279 ASN A O 1
ATOM 2263 N N . SER A 1 280 ? 21.518 21.092 -9.473 1.00 90.62 280 SER A N 1
ATOM 2264 C CA . SER A 1 280 ? 21.729 20.781 -8.059 1.00 90.62 280 SER A CA 1
ATOM 2265 C C . SER A 1 280 ? 22.434 19.434 -7.867 1.00 90.62 280 SER A C 1
ATOM 2267 O O . SER A 1 280 ? 22.315 18.515 -8.679 1.00 90.62 280 SER A O 1
ATOM 2269 N N . ILE A 1 281 ? 23.155 19.292 -6.750 1.00 90.44 281 ILE A N 1
ATOM 2270 C CA . ILE A 1 281 ? 23.832 18.034 -6.392 1.00 90.44 281 ILE A CA 1
ATOM 2271 C C . ILE A 1 281 ? 22.818 16.887 -6.291 1.00 90.44 281 ILE A C 1
ATOM 2273 O O . ILE A 1 281 ? 23.120 15.769 -6.701 1.00 90.44 281 ILE A O 1
ATOM 2277 N N . ARG A 1 282 ? 21.612 17.163 -5.776 1.00 89.75 282 ARG A N 1
ATOM 2278 C CA . ARG A 1 282 ? 20.551 16.161 -5.618 1.00 89.75 282 ARG A CA 1
ATOM 2279 C C . ARG A 1 282 ? 20.041 15.660 -6.966 1.00 89.75 282 ARG A C 1
ATOM 2281 O O . ARG A 1 282 ? 20.036 14.453 -7.178 1.00 89.75 282 ARG A O 1
ATOM 2288 N N . VAL A 1 283 ? 19.715 16.565 -7.891 1.00 91.06 283 VAL A N 1
ATOM 2289 C CA . VAL A 1 283 ? 19.267 16.189 -9.242 1.00 91.06 283 VAL A CA 1
ATOM 2290 C C . VAL A 1 283 ? 20.376 15.464 -10.006 1.00 91.06 283 VAL A C 1
ATOM 2292 O O . VAL A 1 283 ? 20.136 14.401 -10.568 1.00 91.06 283 VAL A O 1
ATOM 2295 N N . LYS A 1 284 ? 21.619 15.960 -9.963 1.00 91.62 284 LYS A N 1
ATOM 2296 C CA . LYS A 1 284 ? 22.760 15.278 -10.598 1.00 91.62 284 LYS A CA 1
ATOM 2297 C C . LYS A 1 284 ? 22.977 13.875 -10.041 1.00 91.62 284 LYS A C 1
ATOM 2299 O O . LYS A 1 284 ? 23.254 12.955 -10.803 1.00 91.62 284 LYS A O 1
ATOM 2304 N N . LYS A 1 285 ? 22.843 13.704 -8.722 1.00 91.88 285 LYS A N 1
ATOM 2305 C CA . LYS A 1 285 ? 22.961 12.394 -8.080 1.00 91.88 285 LYS A CA 1
ATOM 2306 C C . LYS A 1 285 ? 21.858 11.446 -8.548 1.00 91.88 285 LYS A C 1
ATOM 2308 O O . LYS A 1 285 ? 22.183 10.303 -8.845 1.00 91.88 285 LYS A O 1
ATOM 2313 N N . LEU A 1 286 ? 20.610 11.911 -8.633 1.00 91.75 286 LEU A N 1
ATOM 2314 C CA . LEU A 1 286 ? 19.496 11.116 -9.153 1.00 91.75 286 LEU A CA 1
ATOM 2315 C C . LEU A 1 286 ? 19.789 10.640 -10.584 1.00 91.75 286 LEU A C 1
ATOM 2317 O O . LEU A 1 286 ? 19.814 9.441 -10.845 1.00 91.75 286 LEU A O 1
ATOM 2321 N N . LEU A 1 287 ? 20.108 11.577 -11.482 1.00 92.31 287 LEU A N 1
ATOM 2322 C CA . LEU A 1 287 ? 20.332 11.282 -12.901 1.00 92.31 287 LEU A CA 1
ATOM 2323 C C . LEU A 1 287 ? 21.565 10.394 -13.155 1.00 92.31 287 LEU A C 1
ATOM 2325 O O . LEU A 1 287 ? 21.580 9.624 -14.108 1.00 92.31 287 LEU A O 1
ATOM 2329 N N . ALA A 1 288 ? 22.588 10.456 -12.298 1.00 87.81 288 ALA A N 1
ATOM 2330 C CA . ALA A 1 288 ? 23.792 9.633 -12.435 1.00 87.81 288 ALA A CA 1
ATOM 2331 C C . ALA A 1 288 ? 23.576 8.138 -12.124 1.00 87.81 288 ALA A C 1
ATOM 2333 O O . ALA A 1 288 ? 24.406 7.319 -12.512 1.00 87.81 288 ALA A O 1
ATOM 2334 N N . HIS A 1 289 ? 22.502 7.778 -11.414 1.00 85.12 289 HIS A N 1
ATOM 2335 C CA . HIS A 1 289 ? 22.242 6.400 -10.971 1.00 85.12 289 HIS A CA 1
ATOM 2336 C C . HIS A 1 289 ? 21.034 5.763 -11.668 1.00 85.12 289 HIS A C 1
ATOM 2338 O O . HIS A 1 289 ? 20.550 4.725 -11.221 1.00 85.12 289 HIS A O 1
ATOM 2344 N N . LEU A 1 290 ? 20.547 6.363 -12.757 1.00 91.31 290 LEU A N 1
ATOM 2345 C CA . LEU A 1 290 ? 19.410 5.824 -13.493 1.00 91.31 290 LEU A CA 1
ATOM 2346 C C . LEU A 1 290 ? 19.737 4.463 -14.112 1.00 91.31 290 LEU A C 1
ATOM 2348 O O . LEU A 1 290 ? 20.815 4.253 -14.668 1.00 91.31 290 LEU A O 1
ATOM 2352 N N . ALA A 1 291 ? 18.766 3.555 -14.048 1.00 89.88 291 ALA A N 1
ATOM 2353 C CA . ALA A 1 291 ? 18.804 2.284 -14.770 1.00 89.88 291 ALA A CA 1
ATOM 2354 C C . ALA A 1 291 ? 18.266 2.401 -16.213 1.00 89.88 291 ALA A C 1
ATOM 2356 O O . ALA A 1 291 ? 18.337 1.444 -16.983 1.00 89.88 291 ALA A O 1
ATOM 2357 N N . VAL A 1 292 ? 17.730 3.570 -16.577 1.00 91.56 292 VAL A N 1
ATOM 2358 C CA . VAL A 1 292 ? 17.091 3.879 -17.866 1.00 91.56 292 VAL A CA 1
ATOM 2359 C C . VAL A 1 292 ? 17.668 5.171 -18.449 1.00 91.56 292 VAL A C 1
ATOM 2361 O O . VAL A 1 292 ? 18.347 5.922 -17.749 1.00 91.56 292 VAL A O 1
ATOM 2364 N N . ASP A 1 293 ? 17.389 5.441 -19.725 1.00 90.75 293 ASP A N 1
ATOM 2365 C CA . ASP A 1 293 ? 17.751 6.715 -20.358 1.00 90.75 293 ASP A CA 1
ATOM 2366 C C . ASP A 1 293 ? 17.107 7.896 -19.605 1.00 90.75 293 ASP A C 1
ATOM 2368 O O . ASP A 1 293 ? 15.920 7.859 -19.267 1.00 90.75 293 ASP A O 1
ATOM 2372 N N . ALA A 1 294 ? 17.893 8.944 -19.350 1.00 92.00 294 ALA A N 1
ATOM 2373 C CA . ALA A 1 294 ? 17.464 10.137 -18.628 1.00 92.00 294 ALA A CA 1
ATOM 2374 C C . ALA A 1 294 ? 16.246 10.822 -19.262 1.00 92.00 294 ALA A C 1
ATOM 2376 O O . ALA A 1 294 ? 15.427 11.372 -18.526 1.00 92.00 294 ALA A O 1
ATOM 2377 N N . ASN A 1 295 ? 16.075 10.722 -20.583 1.00 93.94 295 ASN A N 1
ATOM 2378 C CA . ASN A 1 295 ? 14.947 11.329 -21.289 1.00 93.94 295 ASN A CA 1
ATOM 2379 C C . ASN A 1 295 ? 13.596 10.752 -20.832 1.00 93.94 295 ASN A C 1
ATOM 2381 O O . ASN A 1 295 ? 12.604 11.471 -20.804 1.00 93.94 295 ASN A O 1
ATOM 2385 N N . TYR A 1 296 ? 13.540 9.487 -20.386 1.00 94.62 296 TYR A N 1
ATOM 2386 C CA . TYR A 1 296 ? 12.312 8.922 -19.802 1.00 94.62 296 TYR A CA 1
ATOM 2387 C C . TYR A 1 296 ? 11.900 9.605 -18.492 1.00 94.62 296 TYR A C 1
ATOM 2389 O O . TYR A 1 296 ? 10.741 9.516 -18.092 1.00 94.62 296 TYR A O 1
ATOM 2397 N N . ILE A 1 297 ? 12.849 10.242 -17.804 1.00 95.56 297 ILE A N 1
ATOM 2398 C CA . ILE A 1 297 ? 12.639 10.882 -16.506 1.00 95.56 297 ILE A CA 1
ATOM 2399 C C . ILE A 1 297 ? 12.394 12.381 -16.681 1.00 95.56 297 ILE A C 1
ATOM 2401 O O . ILE A 1 297 ? 11.498 12.934 -16.043 1.00 95.56 297 ILE A O 1
ATOM 2405 N N . THR A 1 298 ? 13.180 13.041 -17.532 1.00 93.31 298 THR A N 1
ATOM 2406 C CA . THR A 1 298 ? 13.146 14.501 -17.687 1.00 93.31 298 THR A CA 1
ATOM 2407 C C . THR A 1 298 ? 12.039 14.987 -18.610 1.00 93.31 298 THR A C 1
ATOM 2409 O O . THR A 1 298 ? 11.520 16.082 -18.390 1.00 93.31 298 THR A O 1
ATOM 2412 N N . ASP A 1 299 ? 11.655 14.186 -19.604 1.00 93.00 299 ASP A N 1
ATOM 2413 C CA . ASP A 1 299 ? 10.728 14.618 -20.645 1.00 93.00 299 ASP A CA 1
ATOM 2414 C C . ASP A 1 299 ? 9.309 14.088 -20.374 1.00 93.00 299 ASP A C 1
ATOM 2416 O O . ASP A 1 299 ? 9.134 13.011 -19.788 1.00 93.00 299 ASP A O 1
ATOM 2420 N N . PRO A 1 300 ? 8.255 14.815 -20.793 1.00 92.00 300 PRO A N 1
ATOM 2421 C CA . PRO A 1 300 ? 6.894 14.299 -20.732 1.00 92.00 300 PRO A CA 1
ATOM 2422 C C . PRO A 1 300 ? 6.752 13.003 -21.537 1.00 92.00 300 PRO A C 1
ATOM 2424 O O . PRO A 1 300 ? 7.194 12.917 -22.683 1.00 92.00 300 PRO A O 1
ATOM 2427 N N . LEU A 1 301 ? 6.082 12.007 -20.953 1.00 93.19 301 LEU A N 1
ATOM 2428 C CA . LEU A 1 301 ? 5.799 10.755 -21.648 1.00 93.19 301 LEU A CA 1
ATOM 2429 C C . LEU A 1 301 ? 4.840 10.994 -22.820 1.00 93.19 301 LEU A C 1
ATOM 2431 O O . LEU A 1 301 ? 3.837 11.694 -22.691 1.00 93.19 301 LEU A O 1
ATOM 2435 N N . THR A 1 302 ? 5.124 10.356 -23.951 1.00 95.06 302 THR A N 1
ATOM 2436 C CA . THR A 1 302 ? 4.218 10.319 -25.108 1.00 95.06 302 THR A CA 1
ATOM 2437 C C . THR A 1 302 ? 2.974 9.477 -24.808 1.00 95.06 302 THR A C 1
ATOM 2439 O O . THR A 1 302 ? 3.015 8.568 -23.978 1.00 95.06 302 THR A O 1
ATOM 2442 N N . ASP A 1 303 ? 1.882 9.686 -25.547 1.00 93.69 303 ASP A N 1
ATOM 2443 C CA . ASP A 1 303 ? 0.648 8.899 -25.383 1.00 93.69 303 ASP A CA 1
ATOM 2444 C C . ASP A 1 303 ? 0.877 7.385 -25.527 1.00 93.69 303 ASP A C 1
ATOM 2446 O O . ASP A 1 303 ? 0.286 6.581 -24.803 1.00 93.69 303 ASP A O 1
ATOM 2450 N N . ALA A 1 304 ? 1.776 6.980 -26.430 1.00 94.81 304 ALA A N 1
ATOM 2451 C CA . ALA A 1 304 ? 2.152 5.580 -26.610 1.00 94.81 304 ALA A CA 1
ATOM 2452 C C . ALA A 1 304 ? 2.833 5.004 -25.357 1.00 94.81 304 ALA A C 1
ATOM 2454 O O . ALA A 1 304 ? 2.521 3.889 -24.941 1.00 94.81 304 ALA A O 1
ATOM 2455 N N . GLN A 1 305 ? 3.712 5.781 -24.722 1.00 94.94 305 GLN A N 1
ATOM 2456 C CA . GLN A 1 305 ? 4.391 5.402 -23.482 1.00 94.94 305 GLN A CA 1
ATOM 2457 C C . GLN A 1 305 ? 3.425 5.386 -22.292 1.00 94.94 305 GLN A C 1
ATOM 2459 O O . GLN A 1 305 ? 3.454 4.454 -21.493 1.00 94.94 305 GLN A O 1
ATOM 2464 N N . VAL A 1 306 ? 2.502 6.350 -22.205 1.00 93.12 306 VAL A N 1
ATOM 2465 C CA . VAL A 1 306 ? 1.433 6.352 -21.191 1.00 93.12 306 VAL A CA 1
ATOM 2466 C C . VAL A 1 306 ? 0.526 5.128 -21.348 1.00 93.12 306 VAL A C 1
ATOM 2468 O O . VAL A 1 306 ? 0.146 4.502 -20.353 1.00 93.12 306 VAL A O 1
ATOM 2471 N N . LYS A 1 307 ? 0.196 4.742 -22.586 1.00 93.44 307 LYS A N 1
ATOM 2472 C CA . LYS A 1 307 ? -0.578 3.528 -22.869 1.00 93.44 307 LYS A CA 1
ATOM 2473 C C . LYS A 1 307 ? 0.189 2.268 -22.464 1.00 93.44 307 LYS A C 1
ATOM 2475 O O . LYS A 1 307 ? -0.387 1.417 -21.791 1.00 93.44 307 LYS A O 1
ATOM 2480 N N . ALA A 1 308 ? 1.471 2.172 -22.815 1.00 94.81 308 ALA A N 1
ATOM 2481 C CA . ALA A 1 308 ? 2.338 1.058 -22.430 1.00 94.81 308 ALA A CA 1
ATOM 2482 C C . ALA A 1 308 ? 2.450 0.926 -20.898 1.00 94.81 308 ALA A C 1
ATOM 2484 O O . ALA A 1 308 ? 2.224 -0.149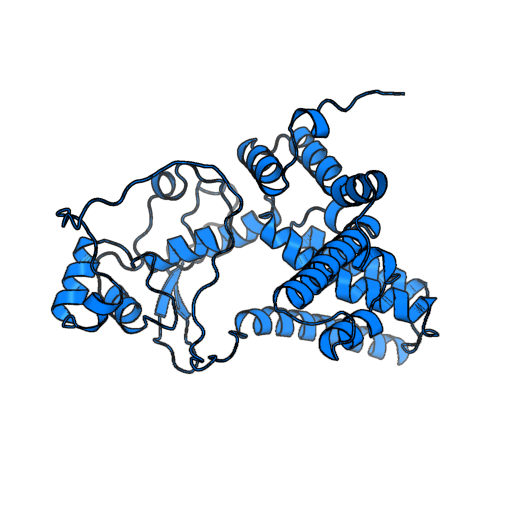 -20.343 1.00 94.81 308 ALA A O 1
ATOM 2485 N N . ALA A 1 309 ? 2.645 2.043 -20.193 1.00 94.56 309 ALA A N 1
ATOM 2486 C CA . ALA A 1 309 ? 2.721 2.082 -18.733 1.00 94.56 309 ALA A CA 1
ATOM 2487 C C . ALA A 1 309 ? 1.447 1.588 -18.026 1.00 94.56 309 ALA A C 1
ATOM 2489 O O . ALA A 1 309 ? 1.509 1.064 -16.911 1.00 94.56 309 ALA A O 1
ATOM 2490 N N . ASN A 1 310 ? 0.284 1.737 -18.664 1.00 95.25 310 ASN A N 1
ATOM 2491 C CA . ASN A 1 310 ? -1.002 1.298 -18.124 1.00 95.25 310 ASN A CA 1
ATOM 2492 C C . ASN A 1 310 ? -1.492 -0.043 -18.696 1.00 95.25 310 ASN A C 1
ATOM 2494 O O . ASN A 1 310 ? -2.507 -0.556 -18.223 1.00 95.25 310 ASN A O 1
ATOM 2498 N N . ALA A 1 311 ? -0.785 -0.643 -19.659 1.00 96.31 311 ALA A N 1
ATOM 2499 C CA . ALA A 1 311 ? -1.221 -1.865 -20.336 1.00 96.31 311 ALA A CA 1
ATOM 2500 C C . ALA A 1 311 ? -1.458 -3.023 -19.355 1.00 96.31 311 ALA A C 1
ATOM 2502 O O . ALA A 1 311 ? -2.479 -3.707 -19.427 1.00 96.31 311 ALA A O 1
ATOM 2503 N N . TRP A 1 312 ? -0.569 -3.199 -18.373 1.00 97.06 312 TRP A N 1
ATOM 2504 C CA . TRP A 1 312 ? -0.716 -4.250 -17.364 1.00 97.06 312 TRP A CA 1
ATOM 2505 C C . TRP A 1 312 ? -1.950 -4.050 -16.472 1.00 97.06 312 TRP A C 1
ATOM 2507 O O . TRP A 1 312 ? -2.607 -5.027 -16.114 1.00 97.06 312 TRP A O 1
ATOM 2517 N N . LYS A 1 313 ? -2.300 -2.796 -16.144 1.00 97.62 313 LYS A N 1
ATOM 2518 C CA . LYS A 1 313 ? -3.486 -2.462 -15.338 1.00 97.62 313 LYS A CA 1
ATOM 2519 C C . LYS A 1 313 ? -4.754 -2.851 -16.087 1.00 97.62 313 LYS A C 1
ATOM 2521 O O . LYS A 1 313 ? -5.637 -3.474 -15.507 1.00 97.62 313 LYS A O 1
ATOM 2526 N N . VAL A 1 314 ? -4.813 -2.539 -17.384 1.00 97.25 314 VAL A N 1
ATOM 2527 C CA . VAL A 1 314 ? -5.927 -2.922 -18.265 1.00 97.25 314 VAL A CA 1
ATOM 2528 C C . VAL A 1 314 ? -6.065 -4.445 -18.320 1.00 97.25 314 VAL A C 1
ATOM 2530 O O . VAL A 1 314 ? -7.138 -4.968 -18.021 1.00 97.25 314 VAL A O 1
ATOM 2533 N N . SER A 1 315 ? -4.974 -5.161 -18.611 1.00 97.38 315 SER A N 1
ATOM 2534 C CA . SER A 1 315 ? -4.957 -6.630 -18.653 1.00 97.38 315 SER A CA 1
ATOM 2535 C C . SER A 1 315 ? -5.407 -7.257 -17.332 1.00 97.38 315 SER A C 1
ATOM 2537 O O . SER A 1 315 ? -6.184 -8.215 -17.323 1.00 97.38 315 SER A O 1
ATOM 2539 N N . TYR A 1 316 ? -4.968 -6.694 -16.205 1.00 97.81 316 TYR A N 1
ATOM 2540 C CA . TYR A 1 316 ? -5.362 -7.160 -14.883 1.00 97.81 316 TYR A CA 1
ATOM 2541 C C . TYR A 1 316 ? -6.858 -6.956 -14.618 1.00 97.81 316 TYR A C 1
ATOM 2543 O O . TYR A 1 316 ? -7.531 -7.900 -14.211 1.00 97.81 316 TYR A O 1
ATOM 2551 N N . LEU A 1 317 ? -7.413 -5.776 -14.910 1.00 97.88 317 LEU A N 1
ATOM 2552 C CA . LEU A 1 317 ? -8.846 -5.509 -14.736 1.00 97.88 317 LEU A CA 1
ATOM 2553 C C . LEU A 1 317 ? -9.717 -6.408 -15.614 1.00 97.88 317 LEU A C 1
ATOM 2555 O O . LEU A 1 317 ? -10.727 -6.941 -15.151 1.00 97.88 317 LEU A O 1
ATOM 2559 N N . GLN A 1 318 ? -9.306 -6.637 -16.862 1.00 96.88 318 GLN A N 1
ATOM 2560 C CA . GLN A 1 318 ? -9.974 -7.581 -17.757 1.00 96.88 318 GLN A CA 1
ATOM 2561 C C . GLN A 1 318 ? -9.922 -9.014 -17.215 1.00 96.88 318 GLN A C 1
ATOM 2563 O O . GLN A 1 318 ? -10.902 -9.753 -17.326 1.00 96.88 318 GLN A O 1
ATOM 2568 N N . ARG A 1 319 ? -8.806 -9.429 -16.600 1.00 97.19 319 ARG A N 1
ATOM 2569 C CA . ARG A 1 319 ? -8.715 -10.728 -15.925 1.00 97.19 319 ARG A CA 1
ATOM 2570 C C . ARG A 1 319 ? -9.639 -10.806 -14.708 1.00 97.19 319 ARG A C 1
ATOM 2572 O O . ARG A 1 319 ? -10.413 -11.754 -14.652 1.00 97.19 319 ARG A O 1
ATOM 2579 N N . LEU A 1 320 ? -9.627 -9.815 -13.813 1.00 97.06 320 LEU A N 1
ATOM 2580 C CA . LEU A 1 320 ? -10.520 -9.780 -12.645 1.00 97.06 320 LEU A CA 1
ATOM 2581 C C . LEU A 1 320 ? -11.992 -9.913 -13.048 1.00 97.06 320 LEU A C 1
ATOM 2583 O O . LEU A 1 320 ? -12.739 -10.672 -12.435 1.00 97.06 320 LEU A O 1
ATOM 2587 N N . ARG A 1 321 ? -12.397 -9.228 -14.124 1.00 96.00 321 ARG A N 1
ATOM 2588 C CA . ARG A 1 321 ? -13.764 -9.320 -14.642 1.00 96.00 321 ARG A CA 1
ATOM 2589 C C . ARG A 1 321 ? -14.100 -10.709 -15.183 1.00 96.00 321 ARG A C 1
ATOM 2591 O O . ARG A 1 321 ? -15.180 -11.223 -14.908 1.00 96.00 321 ARG A O 1
ATOM 2598 N N . ARG A 1 322 ? -13.180 -11.344 -15.922 1.00 96.69 322 ARG A N 1
ATOM 2599 C CA . ARG A 1 322 ? -13.345 -12.735 -16.395 1.00 96.69 322 ARG A CA 1
ATOM 2600 C C . ARG A 1 322 ? -13.420 -13.737 -15.244 1.00 96.69 322 ARG A C 1
ATOM 2602 O O . ARG A 1 322 ? -14.162 -14.707 -15.338 1.00 96.69 322 ARG A O 1
ATOM 2609 N N . GLU A 1 323 ? -12.676 -13.488 -14.172 1.00 95.94 323 GLU A N 1
ATOM 2610 C CA . GLU A 1 323 ? -12.680 -14.282 -12.938 1.00 95.94 323 GLU A CA 1
ATOM 2611 C C . GLU A 1 323 ? -13.905 -14.004 -12.046 1.00 95.94 323 GLU A C 1
ATOM 2613 O O . GLU A 1 323 ? -14.029 -14.617 -10.990 1.00 95.94 323 GLU A O 1
ATOM 2618 N N . GLN A 1 324 ? -14.820 -13.117 -12.468 1.00 95.62 324 GLN A N 1
ATOM 2619 C CA . GLN A 1 324 ? -16.026 -12.732 -11.721 1.00 95.62 324 GLN A CA 1
ATOM 2620 C C . GLN A 1 324 ? -15.718 -12.222 -10.306 1.00 95.62 324 GLN A C 1
ATOM 2622 O O . GLN A 1 324 ? -16.472 -12.450 -9.360 1.00 95.62 324 GLN A O 1
ATOM 2627 N N . VAL A 1 325 ? -14.590 -11.527 -10.158 1.00 94.75 325 VAL A N 1
ATOM 2628 C CA . VAL A 1 325 ? -14.234 -10.850 -8.911 1.00 94.75 325 VAL A CA 1
ATOM 2629 C C . VAL A 1 325 ? -15.249 -9.745 -8.623 1.00 94.75 325 VAL A C 1
ATOM 2631 O O . VAL A 1 325 ? -15.750 -9.099 -9.542 1.00 94.75 325 VAL A O 1
ATOM 2634 N N . ASP A 1 326 ? -15.536 -9.530 -7.338 1.00 93.12 326 ASP A N 1
ATOM 2635 C CA . ASP A 1 326 ? -16.476 -8.513 -6.868 1.00 93.12 326 ASP A CA 1
ATOM 2636 C C . ASP A 1 326 ? -16.200 -7.139 -7.517 1.00 93.12 326 ASP A C 1
ATOM 2638 O O . ASP A 1 326 ? -15.080 -6.613 -7.473 1.00 93.12 326 ASP A O 1
ATOM 2642 N N . GLU A 1 327 ? -17.239 -6.561 -8.128 1.00 94.94 327 GLU A N 1
ATOM 2643 C CA . GLU A 1 327 ? -17.175 -5.301 -8.880 1.00 94.94 327 GLU A CA 1
ATOM 2644 C C . GLU A 1 327 ? -16.723 -4.115 -8.008 1.00 94.94 327 GLU A C 1
ATOM 2646 O O . GLU A 1 327 ? -16.190 -3.133 -8.526 1.00 94.94 327 GLU A O 1
ATOM 2651 N N . SER A 1 328 ? -16.853 -4.191 -6.678 1.00 95.12 328 SER A N 1
ATOM 2652 C CA . SER A 1 328 ? -16.306 -3.177 -5.767 1.00 95.12 328 SER A CA 1
ATOM 2653 C C . SER A 1 328 ? -14.785 -3.034 -5.903 1.00 95.12 328 SER A C 1
ATOM 2655 O O . SER A 1 328 ? -14.285 -1.907 -5.897 1.00 95.12 328 SER A O 1
ATOM 2657 N N . TYR A 1 329 ? -14.048 -4.131 -6.124 1.00 96.38 329 TYR A N 1
ATOM 2658 C CA . TYR A 1 329 ? -12.606 -4.076 -6.386 1.00 96.38 329 TYR A CA 1
ATOM 2659 C C . TYR A 1 329 ? -12.309 -3.414 -7.727 1.00 96.38 329 TYR A C 1
ATOM 2661 O O . TYR A 1 329 ? -11.452 -2.535 -7.803 1.00 96.38 329 TYR A O 1
ATOM 2669 N N . ILE A 1 330 ? -13.029 -3.814 -8.778 1.00 96.88 330 ILE A N 1
ATOM 2670 C CA . ILE A 1 330 ? -12.840 -3.293 -10.137 1.00 96.88 330 ILE A CA 1
ATOM 2671 C C . ILE A 1 330 ? -13.072 -1.779 -10.151 1.00 96.88 330 ILE A C 1
ATOM 2673 O O . ILE A 1 330 ? -12.209 -1.026 -10.604 1.00 96.88 330 ILE A O 1
ATOM 2677 N N . ASN A 1 331 ? -14.182 -1.319 -9.571 1.00 96.06 331 ASN A N 1
ATOM 2678 C CA . ASN A 1 331 ? -14.511 0.102 -9.466 1.00 96.06 331 ASN A CA 1
ATOM 2679 C C . ASN A 1 331 ? -13.468 0.887 -8.661 1.00 96.06 331 ASN A C 1
ATOM 2681 O O . ASN A 1 331 ? -13.107 2.010 -9.024 1.00 96.06 331 ASN A O 1
ATOM 2685 N N . ALA A 1 332 ? -12.940 0.298 -7.588 1.00 95.75 332 ALA A N 1
ATOM 2686 C CA . ALA A 1 332 ? -11.911 0.934 -6.780 1.00 95.75 332 ALA A CA 1
ATOM 2687 C C . ALA A 1 332 ? -10.575 1.064 -7.517 1.00 95.75 332 ALA A C 1
ATOM 2689 O O . ALA A 1 332 ? -9.922 2.103 -7.408 1.00 95.75 332 ALA A O 1
ATOM 2690 N N . TYR A 1 333 ? -10.192 0.069 -8.320 1.00 97.38 333 TYR A N 1
ATOM 2691 C CA . TYR A 1 333 ? -9.027 0.182 -9.194 1.00 97.38 333 TYR A CA 1
ATOM 2692 C C . TYR A 1 333 ? -9.222 1.215 -10.300 1.00 97.38 333 TYR A C 1
ATOM 2694 O O . TYR A 1 333 ? -8.329 2.032 -10.502 1.00 97.38 333 TYR A O 1
ATOM 2702 N N . LEU A 1 334 ? -10.372 1.220 -10.987 1.00 96.69 334 LEU A N 1
ATOM 2703 C CA . LEU A 1 334 ? -10.682 2.222 -12.015 1.00 96.69 334 LEU A CA 1
ATOM 2704 C C . LEU A 1 334 ? -10.532 3.640 -11.453 1.00 96.69 334 LEU A C 1
ATOM 2706 O O . LEU A 1 334 ? -9.813 4.461 -12.023 1.00 96.69 334 LEU A O 1
ATOM 2710 N N . LYS A 1 335 ? -11.117 3.892 -10.275 1.00 95.75 335 LYS A N 1
ATOM 2711 C CA . LYS A 1 335 ? -10.980 5.167 -9.564 1.00 95.75 335 LYS A CA 1
ATOM 2712 C C . LYS A 1 335 ? -9.526 5.461 -9.188 1.00 95.75 335 LYS A C 1
ATOM 2714 O O . LYS A 1 335 ? -9.038 6.553 -9.455 1.00 95.75 335 LYS A O 1
ATOM 2719 N N . SER A 1 336 ? -8.827 4.504 -8.575 1.00 95.19 336 SER A N 1
ATOM 2720 C CA . SER A 1 336 ? -7.457 4.709 -8.086 1.00 95.19 336 SER A CA 1
ATOM 2721 C C . SER A 1 336 ? -6.432 4.895 -9.201 1.00 95.19 336 SER A C 1
ATOM 2723 O O . SER A 1 336 ? -5.417 5.550 -8.981 1.00 95.19 336 SER A O 1
ATOM 2725 N N . TRP A 1 337 ? -6.651 4.291 -10.365 1.00 95.25 337 TRP A N 1
ATOM 2726 C CA . TRP A 1 337 ? -5.753 4.387 -11.514 1.00 95.25 337 TRP A CA 1
ATOM 2727 C C . TRP A 1 337 ? -6.196 5.427 -12.535 1.00 95.25 337 TRP A C 1
ATOM 2729 O O . TRP A 1 337 ? -5.525 5.576 -13.552 1.00 95.25 337 TRP A O 1
ATOM 2739 N N . ASN A 1 338 ? -7.284 6.151 -12.251 1.00 95.00 338 ASN A N 1
ATOM 2740 C CA . ASN A 1 338 ? -7.875 7.136 -13.148 1.00 95.00 338 ASN A CA 1
ATOM 2741 C C . ASN A 1 338 ? -8.138 6.559 -14.554 1.00 95.00 338 ASN A C 1
ATOM 2743 O O . ASN A 1 338 ? -7.793 7.158 -15.571 1.00 95.00 338 ASN A O 1
ATOM 2747 N N . LEU A 1 339 ? -8.706 5.351 -14.599 1.00 94.19 339 LEU A N 1
ATOM 2748 C CA . LEU A 1 339 ? -9.083 4.654 -15.827 1.00 94.19 339 LEU A CA 1
ATOM 2749 C C . LEU A 1 339 ? -10.605 4.670 -15.972 1.00 94.19 339 LEU A C 1
ATOM 2751 O O . LEU A 1 339 ? -11.322 4.435 -14.998 1.00 94.19 339 LEU A O 1
ATOM 2755 N N . SER A 1 340 ? -11.108 4.906 -17.186 1.00 93.44 340 SER A N 1
ATOM 2756 C CA . SER A 1 340 ? -12.542 4.770 -17.459 1.00 93.44 340 SER A CA 1
ATOM 2757 C C . SER A 1 340 ? -12.915 3.317 -17.743 1.00 93.44 340 SER A C 1
ATOM 2759 O O . SER A 1 340 ? -12.127 2.545 -18.297 1.00 93.44 340 SER A O 1
ATOM 2761 N N . SER A 1 341 ? -14.142 2.944 -17.378 1.00 92.69 341 SER A N 1
ATOM 2762 C CA . SER A 1 341 ? -14.669 1.604 -17.647 1.00 92.69 341 SER A CA 1
ATOM 2763 C C . SER A 1 341 ? -14.721 1.318 -19.153 1.00 92.69 341 SER A C 1
ATOM 2765 O O . SER A 1 341 ? -14.344 0.226 -19.582 1.00 92.69 341 SER A O 1
ATOM 2767 N N . GLU A 1 342 ? -15.092 2.306 -19.981 1.00 90.88 342 GLU A N 1
ATOM 2768 C CA . GLU A 1 342 ? -15.148 2.117 -21.435 1.00 90.88 342 GLU A CA 1
ATOM 2769 C C . GLU A 1 342 ? -13.765 1.836 -22.025 1.00 90.88 342 GLU A C 1
ATOM 2771 O O . GLU A 1 342 ? -13.622 0.924 -22.839 1.00 90.88 342 GLU A O 1
ATOM 2776 N N . ALA A 1 343 ? -12.736 2.568 -21.588 1.00 86.50 343 ALA A N 1
ATOM 2777 C CA . ALA A 1 343 ? -11.376 2.391 -22.090 1.00 86.50 343 ALA A CA 1
ATOM 2778 C C . ALA A 1 343 ? -10.799 1.007 -21.746 1.00 86.50 343 ALA A C 1
ATOM 2780 O O . ALA A 1 343 ? -10.004 0.461 -22.510 1.00 86.50 343 ALA A O 1
ATOM 2781 N N . VAL A 1 344 ? -11.202 0.431 -20.610 1.00 90.94 344 VAL A N 1
ATOM 2782 C CA . VAL A 1 344 ? -10.699 -0.863 -20.131 1.00 90.94 344 VAL A CA 1
ATOM 2783 C C . VAL A 1 344 ? -11.473 -2.039 -20.730 1.00 90.94 344 VAL A C 1
ATOM 2785 O O . VAL A 1 344 ? -10.861 -3.052 -21.078 1.00 90.94 344 VAL A O 1
ATOM 2788 N N . PHE A 1 345 ? -12.800 -1.934 -20.859 1.00 92.38 345 PHE A N 1
ATOM 2789 C CA . PHE A 1 345 ? -13.661 -3.084 -21.171 1.00 92.38 345 PHE A CA 1
ATOM 2790 C C . PHE A 1 345 ? -14.342 -3.041 -22.540 1.00 92.38 345 PHE A C 1
ATOM 2792 O O . PHE A 1 345 ? -14.705 -4.101 -23.041 1.00 92.38 345 PHE A O 1
ATOM 2799 N N . ASN A 1 346 ? -14.477 -1.874 -23.176 1.00 81.25 346 ASN A N 1
ATOM 2800 C CA . ASN A 1 346 ? -15.143 -1.753 -24.482 1.00 81.25 346 ASN A CA 1
ATOM 2801 C C . ASN A 1 346 ? -14.149 -1.750 -25.660 1.00 81.25 346 ASN A C 1
ATOM 2803 O O . ASN A 1 346 ? -14.543 -1.581 -26.810 1.00 81.25 346 ASN A O 1
ATOM 2807 N N . GLY A 1 347 ? -12.858 -1.967 -25.387 1.00 56.56 347 GLY A N 1
ATOM 2808 C CA . GLY A 1 347 ? -11.766 -1.975 -26.366 1.00 56.56 347 GLY A CA 1
ATOM 2809 C C . GLY A 1 347 ? -11.682 -3.205 -27.279 1.00 56.56 347 GLY A C 1
ATOM 2810 O O . GLY A 1 347 ? -10.613 -3.467 -27.826 1.00 56.56 347 GLY A O 1
ATOM 2811 N N . THR A 1 348 ? -12.762 -3.968 -27.467 1.00 44.84 348 THR A N 1
ATOM 2812 C CA . THR A 1 348 ? -12.858 -4.975 -28.536 1.00 44.84 348 THR A CA 1
ATOM 2813 C C . THR A 1 348 ? -13.163 -4.299 -29.869 1.00 44.84 348 THR A C 1
ATOM 2815 O O . THR A 1 348 ? -14.290 -4.329 -30.350 1.00 44.84 348 THR A O 1
ATOM 2818 N N . ASN A 1 349 ? -12.130 -3.750 -30.503 1.00 33.03 349 ASN A N 1
ATOM 2819 C CA . ASN A 1 349 ? -11.966 -3.999 -31.931 1.00 33.03 349 ASN A CA 1
ATOM 2820 C C . ASN A 1 349 ? -11.103 -5.260 -32.039 1.00 33.03 349 ASN A C 1
ATOM 2822 O O . ASN A 1 349 ? -9.880 -5.197 -31.932 1.00 33.03 349 ASN A O 1
ATOM 2826 N N . GLN A 1 350 ? -11.771 -6.410 -32.159 1.00 27.36 350 GLN A N 1
ATOM 2827 C CA . GLN A 1 350 ? -11.156 -7.634 -32.671 1.00 27.36 350 GLN A CA 1
ATOM 2828 C C . GLN A 1 350 ? -10.612 -7.363 -34.083 1.00 27.36 350 GLN A C 1
ATOM 2830 O O . GLN A 1 350 ? -11.346 -6.803 -34.901 1.00 27.36 350 GLN A O 1
ATOM 2835 N N . PRO A 1 351 ? -9.384 -7.782 -34.408 1.00 31.75 351 PRO A N 1
ATOM 2836 C CA . PRO A 1 351 ? -9.118 -8.484 -35.651 1.00 31.75 351 PRO A CA 1
ATOM 2837 C C . PRO A 1 351 ? -9.457 -9.974 -35.522 1.00 31.75 351 PRO A C 1
ATOM 2839 O O . PRO A 1 351 ? -9.163 -10.568 -34.455 1.00 31.75 351 PRO A O 1
#

Sequence (351 aa):
MRRYITIIVLVVCFTVIGFLVFRGLERRHPAPISPINSSGSNIVLGVAFTLMPQPSDHSPGSFPSKVERAQMSDEALLALLEQLGHVPEDALLGTDWRVWKLAQQTSWWGKRLDPREFWKERVVWLDESAQSQARRYGRGYPPMPYEGSGLPQYPDDGGRVWNYSGAEGPNIHFVLSSKESAYWDKFSKTHPKPPNTIARQQQSSSENLLELRHDYEQRGNPRGTTPEELAQIEATYKRRAVELGYPQEAFEYEALFWSYVQATQQEYRELLDTGQTTNSIRVKKLLAHLAVDANYITDPLTDAQVKAANAWKVSYLQRLRREQVDESYINAYLKSWNLSSEAVFNGTNQP

pLDDT: mean 80.18, std 21.88, range [24.75, 97.88]

Foldseek 3Di:
DVVVVVVVVVVVVVVVVVVVVVVVVVVDDDDDDDDDDDDDDDDDPDDDDDDDDDDDDDDPPDDDDPVRLVVDDLVRLLVSLLVVLWQDPPQDAFPNQSSLVSNCVHPQAQDADDLCVLCPVHDDAFDPVQCVRCVRRLANGHHDNDQDDPDPDDPPPVFDWDWDDDPPGDTRTRGDGPSRVSSNQVCQLAAEHAPVVLLVLLQVLLLVLLLQVLCVPPVVVPVPADPVNNVVVLVVSLVVCNRRNYQSLCSPNLLSVLSNLVVLLVVLVVCVVVVHDCPDPVNVVSCVSDSDPCCSNPPDDDPVSVCSNCVSVLVRLVVCVVVVPDVSVSVSSCVVVVHDPCNSPVPPPDD